Protein AF-A0A7S4D4D3-F1 (afdb_monomer)

Structure (mmCIF, N/CA/C/O backbone):
data_AF-A0A7S4D4D3-F1
#
_entry.id   AF-A0A7S4D4D3-F1
#
loop_
_atom_site.group_PDB
_atom_site.id
_atom_site.type_symbol
_atom_site.label_atom_id
_atom_site.label_alt_id
_atom_site.label_comp_id
_atom_site.label_asym_id
_atom_site.label_entity_id
_atom_site.label_seq_id
_atom_site.pdbx_PDB_ins_code
_atom_site.Cartn_x
_atom_site.Cartn_y
_atom_site.Cartn_z
_atom_site.occupancy
_atom_site.B_iso_or_equiv
_atom_site.auth_seq_id
_atom_site.auth_comp_id
_atom_site.auth_asym_id
_atom_site.auth_atom_id
_atom_site.pdbx_PDB_model_num
ATOM 1 N N . MET A 1 1 ? -2.478 -3.781 -7.257 1.00 86.25 1 MET A N 1
ATOM 2 C CA . MET A 1 1 ? -1.475 -2.831 -7.780 1.00 86.25 1 MET A CA 1
ATOM 3 C C . MET A 1 1 ? -1.731 -1.520 -7.083 1.00 86.25 1 MET A C 1
ATOM 5 O O . MET A 1 1 ? -2.840 -1.013 -7.179 1.00 86.25 1 MET A O 1
ATOM 9 N N . LEU A 1 2 ? -0.745 -1.037 -6.338 1.00 88.88 2 LEU A N 1
ATOM 10 C CA . LEU A 1 2 ? -0.806 0.234 -5.620 1.00 88.88 2 LEU A CA 1
ATOM 11 C C . LEU A 1 2 ? -0.063 1.297 -6.428 1.00 88.88 2 LEU A C 1
ATOM 13 O O . LEU A 1 2 ? 0.826 0.936 -7.196 1.00 88.88 2 LEU A O 1
ATOM 17 N N . LEU A 1 3 ? -0.408 2.575 -6.260 1.00 87.62 3 LEU A N 1
ATOM 18 C CA . LEU A 1 3 ? 0.300 3.700 -6.888 1.00 87.62 3 LEU A CA 1
ATOM 19 C C . LEU A 1 3 ? 0.508 3.528 -8.414 1.00 87.62 3 LEU A C 1
ATOM 21 O O . LEU A 1 3 ? 1.649 3.527 -8.886 1.00 87.62 3 LEU A O 1
ATOM 25 N N . PRO A 1 4 ? -0.558 3.406 -9.235 1.00 90.44 4 PRO A N 1
ATOM 26 C CA . PRO A 1 4 ? -0.431 3.233 -10.690 1.00 90.44 4 PRO A CA 1
ATOM 27 C C . PRO A 1 4 ? 0.408 4.330 -11.369 1.00 90.44 4 PRO A C 1
ATOM 29 O O . PRO A 1 4 ? 1.022 4.085 -12.406 1.00 90.44 4 PRO A O 1
ATOM 32 N N . GLY A 1 5 ? 0.479 5.528 -10.776 1.00 89.69 5 GLY A N 1
ATOM 33 C CA . GLY A 1 5 ? 1.346 6.615 -11.235 1.00 89.69 5 GLY A CA 1
ATOM 34 C C . GLY A 1 5 ? 2.834 6.251 -11.264 1.00 89.69 5 GLY A C 1
ATOM 35 O O . GLY A 1 5 ? 3.509 6.595 -12.227 1.00 89.69 5 GLY A O 1
ATOM 36 N N . VAL A 1 6 ? 3.332 5.483 -10.289 1.00 88.75 6 VAL A N 1
ATOM 37 C CA . VAL A 1 6 ? 4.743 5.051 -10.245 1.00 88.75 6 VAL A CA 1
ATOM 38 C C . VAL A 1 6 ? 5.070 4.120 -11.414 1.00 88.75 6 VAL A C 1
ATOM 40 O O . VAL A 1 6 ? 6.125 4.237 -12.031 1.00 88.75 6 VAL A O 1
ATOM 43 N N . TYR A 1 7 ? 4.138 3.237 -11.785 1.00 91.94 7 TYR A N 1
ATOM 44 C CA . TYR A 1 7 ? 4.296 2.375 -12.958 1.00 91.94 7 TYR A CA 1
ATOM 45 C C . TYR A 1 7 ? 4.321 3.198 -14.249 1.00 91.94 7 TYR A C 1
ATOM 47 O O . TYR A 1 7 ? 5.169 2.965 -15.105 1.00 91.94 7 TYR A O 1
ATOM 55 N N . ARG A 1 8 ? 3.439 4.198 -14.383 1.00 93.69 8 ARG A N 1
ATOM 56 C CA . ARG A 1 8 ? 3.448 5.108 -15.541 1.00 93.69 8 ARG A CA 1
ATOM 57 C C . ARG A 1 8 ? 4.755 5.886 -15.648 1.00 93.69 8 ARG A C 1
ATOM 59 O O . ARG A 1 8 ? 5.293 5.994 -16.742 1.00 93.69 8 ARG A O 1
ATOM 66 N N . GLU A 1 9 ? 5.274 6.382 -14.528 1.00 92.12 9 GLU A N 1
ATOM 67 C CA . GLU A 1 9 ? 6.567 7.072 -14.471 1.00 92.12 9 GLU A CA 1
ATOM 68 C C . GLU A 1 9 ? 7.718 6.156 -14.905 1.00 92.12 9 GLU A C 1
ATOM 70 O O . GLU A 1 9 ? 8.562 6.577 -15.692 1.00 92.12 9 GLU A O 1
ATOM 75 N N . ALA A 1 10 ? 7.726 4.896 -14.459 1.00 91.56 10 ALA A N 1
ATOM 76 C CA . ALA A 1 10 ? 8.743 3.924 -14.854 1.00 91.56 10 ALA A CA 1
ATOM 77 C C . ALA A 1 10 ? 8.721 3.630 -16.365 1.00 91.56 10 ALA A C 1
ATOM 79 O O . ALA A 1 10 ? 9.775 3.595 -16.993 1.00 91.56 10 ALA A O 1
ATOM 80 N N . PHE A 1 11 ? 7.537 3.465 -16.965 1.00 95.06 11 PHE A N 1
ATOM 81 C CA . PHE A 1 11 ? 7.411 3.297 -18.419 1.00 95.06 11 PHE A CA 1
ATOM 82 C C . PHE A 1 11 ? 7.830 4.568 -19.170 1.00 95.06 11 PHE A C 1
ATOM 84 O O . PHE A 1 11 ? 8.593 4.484 -20.132 1.00 95.06 11 PHE A O 1
ATOM 91 N N . ALA A 1 12 ? 7.414 5.743 -18.688 1.00 95.19 12 ALA A N 1
ATOM 92 C CA . ALA A 1 12 ? 7.767 7.025 -19.295 1.00 95.19 12 ALA A CA 1
ATOM 93 C C . ALA A 1 12 ? 9.281 7.286 -19.271 1.00 95.19 12 AL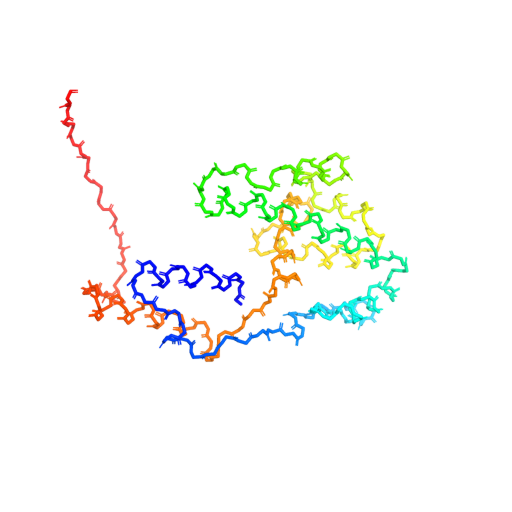A A C 1
ATOM 95 O O . ALA A 1 12 ? 9.822 7.827 -20.233 1.00 95.19 12 ALA A O 1
ATOM 96 N N . ALA A 1 13 ? 9.981 6.856 -18.216 1.00 93.75 13 ALA A N 1
ATOM 97 C CA . ALA A 1 13 ? 11.440 6.935 -18.130 1.00 93.75 13 ALA A CA 1
ATOM 98 C C . ALA A 1 13 ? 12.158 6.094 -19.204 1.00 93.75 13 ALA A C 1
ATOM 100 O O . ALA A 1 13 ? 13.297 6.396 -19.551 1.00 93.75 13 ALA A O 1
ATOM 101 N N . LEU A 1 14 ? 11.490 5.073 -19.749 1.00 94.38 14 LEU A N 1
ATOM 102 C CA . LEU A 1 14 ? 11.974 4.257 -20.864 1.00 94.38 14 LEU A CA 1
ATOM 103 C C . LEU A 1 14 ? 11.461 4.751 -22.228 1.00 94.38 14 LEU A C 1
ATOM 105 O O . LEU A 1 14 ? 11.698 4.093 -23.232 1.00 94.38 14 LEU A O 1
ATOM 109 N N . GLY A 1 15 ? 10.758 5.888 -22.277 1.00 94.12 15 GLY A N 1
ATOM 110 C CA . GLY A 1 15 ? 10.173 6.430 -23.507 1.00 94.12 15 GLY A CA 1
ATOM 111 C C . GLY A 1 15 ? 8.842 5.793 -23.922 1.00 94.12 15 GLY A C 1
ATOM 112 O O . GLY A 1 15 ? 8.345 6.099 -25.002 1.00 94.12 15 GLY A O 1
ATOM 113 N N . ALA A 1 16 ? 8.241 4.957 -23.071 1.00 95.12 16 ALA A N 1
ATOM 114 C CA . ALA A 1 16 ? 7.011 4.224 -23.364 1.00 95.12 16 ALA A CA 1
ATOM 115 C C . ALA A 1 16 ? 5.831 4.685 -22.492 1.00 95.12 16 ALA A C 1
ATOM 117 O O . ALA A 1 16 ? 5.997 5.335 -21.458 1.00 95.12 16 ALA A O 1
ATOM 118 N N . ARG A 1 17 ? 4.606 4.313 -22.873 1.00 95.12 17 ARG A N 1
ATOM 119 C CA . ARG A 1 17 ? 3.408 4.525 -22.045 1.00 95.12 17 ARG A CA 1
ATOM 120 C C . ARG A 1 17 ? 2.919 3.199 -21.491 1.00 95.12 17 ARG A C 1
ATOM 122 O O . ARG A 1 17 ? 2.786 2.236 -22.232 1.00 95.12 17 ARG A O 1
ATOM 129 N N . LEU A 1 18 ? 2.581 3.161 -20.203 1.00 94.81 18 LEU A N 1
ATOM 130 C CA . LEU A 1 18 ? 2.079 1.948 -19.550 1.00 94.81 18 LEU A CA 1
ATOM 131 C C . LEU A 1 18 ? 0.862 1.354 -20.279 1.00 94.81 18 LEU A C 1
ATOM 133 O O . LEU A 1 18 ? 0.784 0.141 -20.471 1.00 94.81 18 LEU A O 1
ATOM 137 N N . GLU A 1 19 ? -0.067 2.209 -20.700 1.00 94.38 19 GLU A N 1
ATOM 138 C CA . GLU A 1 19 ? -1.324 1.818 -21.344 1.00 94.38 19 GLU A CA 1
ATOM 139 C C . GLU A 1 19 ? -1.132 1.134 -22.709 1.00 94.38 19 GLU A C 1
ATOM 141 O O . GLU A 1 19 ? -1.993 0.359 -23.121 1.00 94.38 19 GLU A O 1
ATOM 146 N N . ASP A 1 20 ? 0.009 1.338 -23.377 1.00 93.75 20 ASP A N 1
ATOM 147 C CA . ASP A 1 20 ? 0.322 0.668 -24.649 1.00 93.75 20 ASP A CA 1
ATOM 148 C C . ASP A 1 20 ? 0.690 -0.814 -24.437 1.00 93.75 20 ASP A C 1
ATOM 150 O O . ASP A 1 20 ? 0.629 -1.628 -25.362 1.00 93.75 20 ASP A O 1
ATOM 154 N N . HIS A 1 21 ? 1.049 -1.187 -23.204 1.00 91.25 21 HIS A N 1
ATOM 155 C CA . HIS A 1 21 ? 1.443 -2.548 -22.828 1.00 91.25 21 HIS A CA 1
ATOM 156 C C . HIS A 1 21 ? 0.437 -3.228 -21.897 1.00 91.25 21 HIS A C 1
ATOM 158 O O . HIS A 1 21 ? 0.334 -4.456 -21.890 1.00 91.25 21 HIS A O 1
ATOM 164 N N . VAL A 1 22 ? -0.311 -2.451 -21.112 1.00 91.06 22 VAL A N 1
ATOM 165 C CA . VAL A 1 22 ? -1.352 -2.940 -20.207 1.00 91.06 22 VAL A CA 1
ATOM 166 C C . VAL A 1 22 ? -2.666 -2.269 -20.569 1.00 91.06 22 VAL A C 1
ATOM 168 O O . VAL A 1 22 ? -2.956 -1.160 -20.131 1.00 91.06 22 VAL A O 1
ATOM 171 N N . ALA A 1 23 ? -3.463 -2.980 -21.368 1.00 83.12 23 ALA A N 1
ATOM 172 C CA . ALA A 1 23 ? -4.656 -2.436 -22.013 1.00 83.12 23 ALA A CA 1
ATOM 173 C C . ALA A 1 23 ? -5.725 -1.924 -21.034 1.00 83.12 23 ALA A C 1
ATOM 175 O O . ALA A 1 23 ? -6.463 -0.999 -21.359 1.00 83.12 23 ALA A O 1
ATOM 176 N N . GLU A 1 24 ? -5.837 -2.527 -19.849 1.00 91.25 24 GLU A N 1
ATOM 177 C CA . GLU A 1 24 ? -6.853 -2.142 -18.874 1.00 91.25 24 GLU A CA 1
ATOM 178 C C . GLU A 1 24 ? -6.329 -2.303 -17.446 1.00 91.25 24 GLU A C 1
ATOM 180 O O . GLU A 1 24 ? -5.827 -3.362 -17.063 1.00 91.25 24 GLU A O 1
ATOM 185 N N . ILE A 1 25 ? -6.463 -1.241 -16.652 1.00 93.62 25 ILE A N 1
ATOM 186 C CA . ILE A 1 25 ? -6.146 -1.213 -15.224 1.00 93.62 25 ILE A CA 1
ATOM 187 C C . ILE A 1 25 ? -7.446 -0.878 -14.500 1.00 93.62 25 ILE A C 1
ATOM 189 O O . ILE A 1 25 ? -7.917 0.257 -14.546 1.00 93.62 25 ILE A O 1
ATOM 193 N N . VAL A 1 26 ? -8.034 -1.878 -13.853 1.00 93.81 26 VAL A N 1
ATOM 194 C CA . VAL A 1 26 ? -9.357 -1.772 -13.227 1.00 93.81 26 VAL A CA 1
ATOM 195 C C . VAL A 1 26 ? -9.189 -1.498 -11.741 1.00 93.81 26 VAL A C 1
ATOM 197 O O . VAL A 1 26 ? -8.358 -2.133 -11.094 1.00 93.81 26 VAL A O 1
ATOM 200 N N . ARG A 1 27 ? -9.967 -0.570 -11.178 1.00 92.94 27 ARG A N 1
ATOM 201 C CA . ARG A 1 27 ? -10.029 -0.401 -9.721 1.00 92.94 27 ARG A CA 1
ATOM 202 C C . ARG A 1 27 ? -10.737 -1.609 -9.103 1.00 92.94 27 ARG A C 1
ATOM 204 O O . ARG A 1 27 ? -11.805 -2.001 -9.562 1.00 92.94 27 ARG A O 1
ATOM 211 N N . VAL A 1 28 ? -10.130 -2.196 -8.083 1.00 92.94 28 VAL A N 1
ATOM 212 C CA . VAL A 1 28 ? -10.681 -3.309 -7.311 1.00 92.94 28 VAL A CA 1
ATOM 213 C C . VAL A 1 28 ? -11.465 -2.722 -6.147 1.00 92.94 28 VAL A C 1
ATOM 215 O O . VAL A 1 28 ? -10.910 -1.955 -5.364 1.00 92.94 28 VAL A O 1
ATOM 218 N N . ASP A 1 29 ? -12.748 -3.062 -6.062 1.00 90.56 29 ASP A N 1
ATOM 219 C CA . ASP A 1 29 ? -13.634 -2.599 -4.999 1.00 90.56 29 ASP A CA 1
ATOM 220 C C . ASP A 1 29 ? -14.663 -3.697 -4.665 1.00 90.56 29 ASP A C 1
ATOM 222 O O . ASP A 1 29 ? -15.372 -4.144 -5.574 1.00 90.56 29 ASP A O 1
ATOM 226 N N . PRO A 1 30 ? -14.742 -4.191 -3.413 1.00 92.38 30 PRO A N 1
ATOM 227 C CA . PRO A 1 30 ? -13.887 -3.861 -2.267 1.00 92.38 30 PRO A CA 1
ATOM 228 C C . PRO A 1 30 ? -12.418 -4.246 -2.494 1.00 92.38 30 PRO A C 1
ATOM 230 O O . PRO A 1 30 ? -12.128 -5.245 -3.150 1.00 92.38 30 PRO A O 1
ATOM 233 N N . CYS A 1 31 ? -11.494 -3.477 -1.914 1.00 90.88 31 CYS A N 1
ATOM 234 C CA . CYS A 1 31 ? -10.054 -3.736 -1.952 1.00 90.88 31 CYS A CA 1
ATOM 235 C C . CYS A 1 31 ? -9.725 -5.128 -1.390 1.00 90.88 31 CYS A C 1
ATOM 237 O O . CYS A 1 31 ? -8.977 -5.885 -2.006 1.00 90.88 31 CYS A O 1
ATOM 239 N N . TYR A 1 32 ? -10.303 -5.468 -0.233 1.00 90.69 32 TYR A N 1
ATOM 240 C CA . TYR A 1 32 ? -10.230 -6.793 0.386 1.00 90.69 32 TYR A CA 1
ATOM 241 C C . TYR A 1 32 ? -11.339 -6.968 1.436 1.00 90.69 32 TYR A C 1
ATOM 243 O O . TYR A 1 32 ? -12.048 -6.026 1.795 1.00 90.69 32 TYR A O 1
ATOM 251 N N . SER A 1 33 ? -11.518 -8.201 1.913 1.00 93.44 33 SER A N 1
ATOM 252 C CA . SER A 1 33 ? -12.458 -8.544 2.988 1.00 93.44 33 SER A CA 1
ATOM 253 C C . SER A 1 33 ? -11.712 -9.211 4.139 1.00 93.44 33 SER A C 1
ATOM 255 O O . SER A 1 33 ? -10.924 -10.124 3.896 1.00 93.44 33 SER A O 1
ATOM 257 N N . ILE A 1 34 ? -11.968 -8.768 5.369 1.00 92.75 34 ILE A N 1
ATOM 258 C CA . ILE A 1 34 ? -11.479 -9.407 6.594 1.00 92.75 34 ILE A CA 1
ATOM 259 C C . ILE A 1 34 ? -12.617 -10.216 7.205 1.00 92.75 34 ILE A C 1
ATOM 261 O O . ILE A 1 34 ? -13.729 -9.710 7.348 1.00 92.75 34 ILE A O 1
ATOM 265 N N . PHE A 1 35 ? -12.318 -11.463 7.558 1.00 94.00 35 PHE A N 1
ATOM 266 C CA . PHE A 1 35 ? -13.237 -12.397 8.195 1.00 94.00 35 PHE A CA 1
ATOM 267 C C . PHE A 1 35 ? -12.794 -12.596 9.643 1.00 94.00 35 PHE A C 1
ATOM 269 O O . PHE A 1 35 ? -11.650 -12.979 9.888 1.00 94.00 35 PHE A O 1
ATOM 276 N N . PHE A 1 36 ? -13.687 -12.328 10.589 1.00 92.12 36 PHE A N 1
ATOM 277 C CA . PHE A 1 36 ? -13.456 -12.560 12.009 1.00 92.12 36 PHE A CA 1
ATOM 278 C C . PHE A 1 36 ? -14.116 -13.880 12.405 1.00 92.12 36 PHE A C 1
ATOM 280 O O . PHE A 1 36 ? -15.337 -14.000 12.383 1.00 92.12 36 PHE A O 1
ATOM 287 N N . GLU A 1 37 ? -13.312 -14.889 12.742 1.00 90.50 37 GLU A N 1
ATOM 288 C CA . GLU A 1 37 ? -13.824 -16.237 13.032 1.00 90.50 37 GLU A CA 1
ATOM 289 C C . GLU A 1 37 ? -14.659 -16.307 14.315 1.00 90.50 37 GLU A C 1
ATOM 291 O O . GLU A 1 37 ? -15.584 -17.110 14.393 1.00 90.50 37 GLU A O 1
ATOM 296 N N . GLU A 1 38 ? -14.346 -15.472 15.309 1.00 88.62 38 GLU A N 1
ATOM 297 C CA . GLU A 1 38 ? -14.944 -15.547 16.648 1.00 88.62 38 GLU A CA 1
ATOM 298 C C . GLU A 1 38 ? -16.464 -15.323 16.645 1.00 88.62 38 GLU A C 1
ATOM 300 O O . GLU A 1 38 ? -17.181 -15.955 17.419 1.00 88.62 38 GLU A O 1
ATOM 305 N N . ASP A 1 39 ? -16.965 -14.460 15.762 1.00 90.38 39 ASP A N 1
ATOM 306 C CA . ASP A 1 39 ? -18.389 -14.122 15.650 1.00 90.38 39 ASP A CA 1
ATOM 307 C C . ASP A 1 39 ? -18.917 -14.073 14.208 1.00 90.38 39 ASP A C 1
ATOM 309 O O . ASP A 1 39 ? -20.106 -13.837 13.991 1.00 90.38 39 ASP A O 1
ATOM 313 N N . GLY A 1 40 ? -18.070 -14.369 13.220 1.00 89.69 40 GLY A N 1
ATOM 314 C CA . GLY A 1 40 ? -18.451 -14.441 11.812 1.00 89.69 40 GLY A CA 1
ATOM 315 C C . GLY A 1 40 ? -18.569 -13.084 11.119 1.00 89.69 40 GLY A C 1
ATOM 316 O O . GLY A 1 40 ? -19.051 -13.037 9.983 1.00 89.69 40 GLY A O 1
ATOM 317 N N . ASP A 1 41 ? -18.136 -11.993 11.758 1.00 91.56 41 ASP A N 1
ATOM 318 C CA . ASP A 1 41 ? -18.158 -10.671 11.137 1.00 91.56 41 ASP A CA 1
ATOM 319 C C . ASP A 1 41 ? -17.291 -10.630 9.876 1.00 91.56 41 ASP A C 1
ATOM 321 O O . ASP A 1 41 ? -16.167 -11.141 9.828 1.00 91.56 41 ASP A O 1
ATOM 325 N N . VAL A 1 42 ? -17.805 -9.952 8.850 1.00 94.12 42 VAL A N 1
ATOM 326 C CA . VAL A 1 42 ? -17.088 -9.726 7.595 1.00 94.12 42 VAL A CA 1
ATOM 327 C C . VAL A 1 42 ? -17.039 -8.240 7.307 1.00 94.12 42 VAL A C 1
ATOM 329 O O . VAL A 1 42 ? -18.071 -7.618 7.049 1.00 94.12 42 VAL A O 1
ATOM 332 N N . VAL A 1 43 ? -15.828 -7.690 7.285 1.00 94.38 43 VAL A N 1
ATOM 333 C CA . VAL A 1 43 ? -15.597 -6.275 6.988 1.00 94.38 43 VAL A CA 1
ATOM 334 C C . VAL A 1 43 ? -14.959 -6.148 5.619 1.00 94.38 43 VAL A C 1
ATOM 336 O O . VAL A 1 43 ? -13.875 -6.676 5.370 1.00 94.38 43 VAL A O 1
ATOM 339 N N . ARG A 1 44 ? -15.636 -5.445 4.716 1.00 94.75 44 ARG A N 1
ATOM 340 C CA . ARG A 1 44 ? -15.182 -5.190 3.350 1.00 94.75 44 ARG A CA 1
ATOM 341 C C . ARG A 1 44 ? -14.622 -3.780 3.271 1.00 94.75 44 ARG A C 1
ATOM 343 O O . ARG A 1 44 ? -15.377 -2.811 3.350 1.00 94.75 44 ARG A O 1
ATOM 350 N N . LEU A 1 45 ? -13.310 -3.676 3.102 1.00 91.81 45 LEU A N 1
ATOM 351 C CA . LEU A 1 45 ? -12.643 -2.396 2.909 1.00 91.81 45 LEU A CA 1
ATOM 352 C C . LEU A 1 45 ? -12.850 -1.966 1.467 1.00 91.81 45 LEU A C 1
ATOM 354 O O . LEU A 1 45 ? -12.434 -2.668 0.547 1.00 91.81 45 LEU A O 1
ATOM 358 N N . CYS A 1 46 ? -13.514 -0.836 1.278 1.00 90.25 46 CYS A N 1
ATOM 359 C CA . CYS A 1 46 ? -13.943 -0.352 -0.026 1.00 90.25 46 CYS A CA 1
ATOM 360 C C . CYS A 1 46 ? -13.832 1.168 -0.116 1.00 90.25 46 CYS A C 1
ATOM 362 O O . CYS A 1 46 ? -13.665 1.853 0.894 1.00 90.25 46 CYS A O 1
ATOM 364 N N . GLY A 1 47 ? -13.934 1.685 -1.340 1.00 85.56 47 GLY A N 1
ATOM 365 C CA . GLY A 1 47 ? -13.975 3.128 -1.588 1.00 85.56 47 GLY A CA 1
ATOM 366 C C . GLY A 1 47 ? -15.340 3.774 -1.313 1.00 85.56 47 GLY A C 1
ATOM 367 O O . GLY A 1 47 ? -15.448 4.998 -1.365 1.00 85.56 47 GLY A O 1
ATOM 368 N N . ASP A 1 48 ? -16.387 2.983 -1.048 1.00 90.00 48 ASP A N 1
ATOM 369 C CA . ASP A 1 48 ? -17.732 3.485 -0.756 1.00 90.00 48 ASP A CA 1
ATOM 370 C C . ASP A 1 48 ? -17.830 3.958 0.701 1.00 90.00 48 ASP A C 1
ATOM 372 O O . ASP A 1 48 ? -17.890 3.167 1.645 1.00 90.00 48 ASP A O 1
ATOM 376 N N . SER A 1 49 ? -17.892 5.277 0.876 1.00 90.88 49 SER A N 1
ATOM 377 C CA . SER A 1 49 ? -17.971 5.923 2.185 1.00 90.88 49 SER A CA 1
ATOM 378 C C . SER A 1 49 ? -19.210 5.529 2.988 1.00 90.88 49 SER A C 1
ATOM 380 O O . SER A 1 49 ? -19.109 5.379 4.202 1.00 90.88 49 SER A O 1
ATOM 382 N N . LYS A 1 50 ? -20.361 5.304 2.343 1.00 94.00 50 LYS A N 1
ATOM 383 C CA . LYS A 1 50 ? -21.597 4.905 3.037 1.00 94.00 50 LYS A CA 1
ATOM 384 C C . LYS A 1 50 ? -21.505 3.471 3.526 1.00 94.00 50 LYS A C 1
ATOM 386 O O . LYS A 1 50 ? -21.963 3.152 4.621 1.00 94.00 50 LYS A O 1
ATOM 391 N N . MET 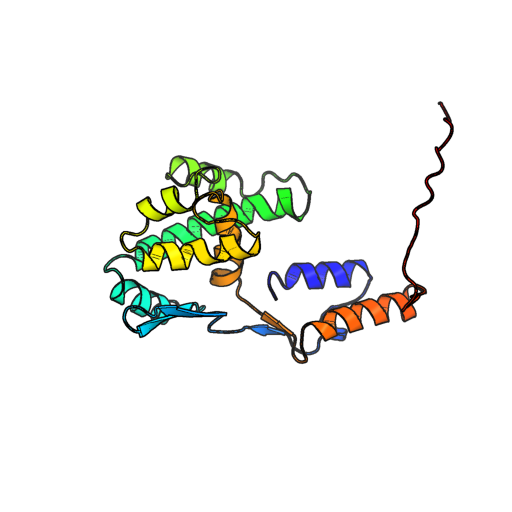A 1 51 ? -20.916 2.604 2.707 1.00 94.12 51 MET A N 1
ATOM 392 C CA . MET A 1 51 ? -20.683 1.217 3.088 1.00 94.12 51 MET A CA 1
ATOM 393 C C . MET A 1 51 ? -19.646 1.122 4.213 1.00 94.12 51 MET A C 1
ATOM 395 O O . MET A 1 51 ? -19.829 0.345 5.150 1.00 94.12 51 MET A O 1
ATOM 399 N N . MET A 1 52 ? -18.582 1.925 4.155 1.00 94.75 52 MET A N 1
ATOM 400 C CA . MET A 1 52 ? -17.598 2.016 5.234 1.00 94.75 52 MET A CA 1
ATOM 401 C C . MET A 1 52 ? -18.217 2.557 6.524 1.00 94.75 52 MET A C 1
ATOM 403 O O . MET A 1 52 ? -18.034 1.944 7.571 1.00 94.75 52 MET A O 1
ATOM 407 N N . GLU A 1 53 ? -19.001 3.633 6.458 1.00 96.44 53 GLU A N 1
ATOM 408 C CA . GLU A 1 53 ? -19.720 4.184 7.612 1.00 96.44 53 GLU A CA 1
ATOM 409 C C . GLU A 1 53 ? -20.615 3.131 8.268 1.00 96.44 53 GLU A C 1
ATOM 411 O O . GLU A 1 53 ? -20.469 2.857 9.455 1.00 96.44 53 GLU A O 1
ATOM 416 N N . ALA A 1 54 ? -21.469 2.463 7.489 1.00 96.62 54 ALA A N 1
ATOM 417 C CA . ALA A 1 54 ? -22.376 1.448 8.016 1.00 96.62 54 ALA A CA 1
ATOM 418 C C . ALA A 1 54 ? -21.638 0.277 8.692 1.00 96.62 54 ALA A C 1
ATOM 420 O O . ALA A 1 54 ? -22.050 -0.171 9.760 1.00 96.62 54 ALA A O 1
ATOM 421 N N . GLN A 1 55 ? -20.549 -0.218 8.090 1.00 95.88 55 GLN A N 1
ATOM 422 C CA . GLN A 1 55 ? -19.767 -1.325 8.653 1.00 95.88 55 GLN A CA 1
ATOM 423 C C . GLN A 1 55 ? -19.028 -0.919 9.934 1.00 95.88 55 GLN A C 1
ATOM 425 O O . GLN A 1 55 ? -19.004 -1.684 10.895 1.00 95.88 55 GLN A O 1
ATOM 430 N N . LEU A 1 56 ? -18.428 0.273 9.959 1.00 95.75 56 LEU A N 1
ATOM 431 C CA . LEU A 1 56 ? -17.653 0.746 11.105 1.00 95.75 56 LEU A CA 1
ATOM 432 C C . LEU A 1 56 ? -18.559 1.103 12.289 1.00 95.75 56 LEU A C 1
ATOM 434 O O . LEU A 1 56 ? -18.285 0.685 13.411 1.00 95.75 56 LEU A O 1
ATOM 438 N N . GLU A 1 57 ? -19.677 1.787 12.041 1.00 96.44 57 GLU A N 1
ATOM 439 C CA . GLU A 1 57 ? -20.661 2.128 13.077 1.00 96.44 57 GLU A CA 1
ATOM 440 C C . GLU A 1 57 ? -21.332 0.886 13.684 1.00 96.44 57 GLU A C 1
ATOM 442 O O . GLU A 1 57 ? -21.662 0.884 14.870 1.00 96.44 57 GLU A O 1
ATOM 447 N N . ALA A 1 58 ? -21.495 -0.188 12.901 1.00 94.56 58 ALA A N 1
ATOM 448 C CA . ALA A 1 58 ? -21.990 -1.467 13.408 1.00 94.56 58 ALA A CA 1
ATOM 449 C C . ALA A 1 58 ? -20.999 -2.151 14.368 1.00 94.56 58 ALA A C 1
ATOM 451 O O . ALA A 1 58 ? -21.427 -2.783 15.333 1.00 94.56 58 ALA A O 1
ATOM 452 N N . LEU A 1 59 ? -19.691 -2.012 14.126 1.00 93.44 59 LEU A N 1
ATOM 453 C CA . LEU A 1 59 ? -18.640 -2.570 14.987 1.00 93.44 59 LEU A CA 1
ATOM 454 C C . LEU A 1 59 ? -18.403 -1.719 16.238 1.00 93.44 59 LEU A C 1
ATOM 456 O O . LEU A 1 59 ? -18.217 -2.240 17.336 1.00 93.44 59 LEU A O 1
ATOM 460 N N . GLU A 1 60 ? -18.379 -0.400 16.069 1.00 95.06 60 GLU A N 1
ATOM 461 C CA . GLU A 1 60 ? -18.144 0.562 17.137 1.00 95.06 60 GLU A CA 1
ATOM 462 C C . GLU A 1 60 ? -18.875 1.875 16.818 1.00 95.06 60 GLU A C 1
ATOM 464 O O . GLU A 1 60 ? -18.431 2.630 15.948 1.00 95.06 60 GLU A O 1
ATOM 469 N N . PRO A 1 61 ? -19.966 2.194 17.535 1.00 96.00 61 PRO A N 1
ATOM 470 C CA . PRO A 1 61 ? -20.693 3.441 17.328 1.00 96.00 61 PRO A CA 1
ATOM 471 C C . PRO A 1 61 ? -19.812 4.682 17.542 1.00 96.00 61 PRO A C 1
ATOM 473 O O . PRO A 1 61 ? -19.125 4.812 18.562 1.00 96.00 61 PRO A O 1
ATOM 476 N N . GLY A 1 62 ? -19.859 5.613 16.593 1.00 94.50 62 GLY A N 1
ATOM 477 C CA . GLY A 1 62 ? -19.044 6.825 16.515 1.00 94.50 62 GLY A CA 1
ATOM 478 C C . GLY A 1 62 ? -17.648 6.620 15.917 1.00 94.50 62 GLY A C 1
ATOM 479 O O . GLY A 1 62 ? -16.863 7.575 15.865 1.00 94.50 62 GLY A O 1
ATOM 480 N N . SER A 1 63 ? -17.301 5.403 15.486 1.00 96.06 63 SER A N 1
ATOM 481 C CA . SER A 1 63 ? -15.967 5.101 14.961 1.00 96.06 63 SER A CA 1
ATOM 482 C C . SER A 1 63 ? -15.728 5.632 13.552 1.00 96.06 63 SER A C 1
ATOM 484 O O . SER A 1 63 ? -14.571 5.890 13.212 1.00 96.06 63 SER A O 1
ATOM 486 N N . TYR A 1 64 ? -16.770 5.880 12.750 1.00 95.88 64 TYR A N 1
ATOM 487 C CA . TYR A 1 64 ? -16.580 6.359 11.380 1.00 95.88 64 TYR A CA 1
ATOM 488 C C . TYR A 1 64 ? -15.904 7.736 11.347 1.00 95.88 64 TYR A C 1
ATOM 490 O O . TYR A 1 64 ? -14.997 7.988 10.552 1.00 95.88 64 TYR A O 1
ATOM 498 N N . GLN A 1 65 ? -16.255 8.620 12.282 1.00 94.88 65 GLN A N 1
ATOM 499 C CA . GLN A 1 65 ? -15.613 9.930 12.367 1.00 94.88 65 GLN A CA 1
ATOM 500 C C . GLN A 1 65 ? -14.137 9.826 12.790 1.00 94.88 65 GLN A C 1
ATOM 502 O O . GLN A 1 65 ? -13.303 10.598 12.311 1.00 94.88 65 GLN A O 1
ATOM 507 N N . ASN A 1 66 ? -13.799 8.870 13.665 1.00 94.12 66 ASN A N 1
ATOM 508 C CA . ASN A 1 66 ? -12.408 8.567 14.018 1.00 94.12 66 ASN A CA 1
ATOM 509 C C . ASN A 1 66 ? -11.644 7.988 12.829 1.00 94.12 66 ASN A C 1
ATOM 511 O O . ASN A 1 66 ? -10.512 8.396 12.594 1.00 94.12 66 ASN A O 1
ATOM 515 N N . TYR A 1 67 ? -12.274 7.104 12.057 1.00 93.44 67 TYR A N 1
ATOM 516 C CA . TYR A 1 67 ? -11.721 6.543 10.8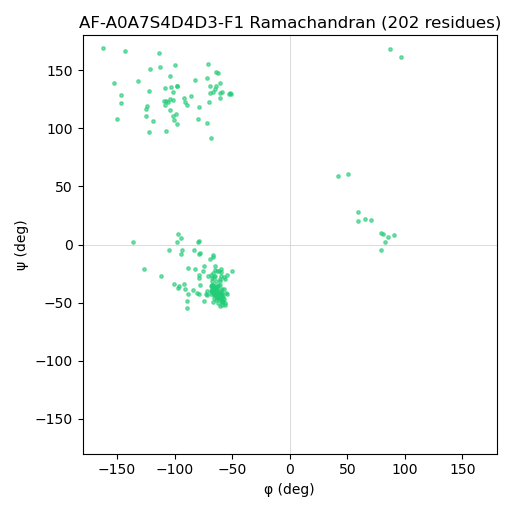30 1.00 93.44 67 TYR A CA 1
ATOM 517 C C . TYR A 1 67 ? -11.377 7.619 9.802 1.00 93.44 67 TYR A C 1
ATOM 519 O O . TYR A 1 67 ? -10.243 7.660 9.332 1.00 93.44 67 TYR A O 1
ATOM 527 N N . CYS A 1 68 ? -12.293 8.549 9.526 1.00 93.00 68 CYS A N 1
ATOM 528 C CA . CYS A 1 68 ? -12.030 9.659 8.609 1.00 93.00 68 CYS A CA 1
ATOM 529 C C . CYS A 1 68 ? -10.836 10.510 9.066 1.00 93.00 68 CYS A C 1
ATOM 531 O O . CYS A 1 68 ? -9.969 10.846 8.262 1.00 93.00 68 CYS A O 1
ATOM 533 N N . ARG A 1 69 ? -10.758 10.832 10.364 1.00 91.06 69 ARG A N 1
ATOM 534 C CA . ARG A 1 69 ? -9.624 11.588 10.918 1.00 91.06 69 ARG A CA 1
ATOM 535 C C . ARG A 1 69 ? -8.313 10.796 10.880 1.00 91.06 69 ARG A C 1
ATOM 537 O O . ARG A 1 69 ? -7.272 11.372 10.580 1.00 91.06 69 ARG A O 1
ATOM 544 N N . TYR A 1 70 ? -8.356 9.495 11.161 1.00 90.94 70 TYR A N 1
ATOM 545 C CA . TYR A 1 70 ? -7.194 8.613 11.069 1.00 90.94 70 TYR A CA 1
ATOM 546 C C . TYR A 1 70 ? -6.672 8.532 9.630 1.00 90.94 70 TYR A C 1
ATOM 548 O O . TYR A 1 70 ? -5.472 8.677 9.413 1.00 90.94 70 TYR A O 1
ATOM 556 N N . LEU A 1 71 ? -7.557 8.373 8.640 1.00 90.75 71 LEU A N 1
ATOM 557 C CA . LEU A 1 71 ? -7.165 8.356 7.231 1.00 90.75 71 LEU A CA 1
ATOM 558 C C . LEU A 1 71 ? -6.614 9.695 6.750 1.00 90.75 71 LEU A C 1
ATOM 560 O O . LEU A 1 71 ? -5.674 9.709 5.959 1.00 90.75 71 LEU A O 1
ATOM 564 N N . ASP A 1 72 ? -7.151 10.814 7.233 1.00 90.06 72 ASP A N 1
ATOM 565 C CA . ASP A 1 72 ? -6.578 12.125 6.935 1.00 90.06 72 ASP A CA 1
ATOM 566 C C . ASP A 1 72 ? -5.181 12.286 7.562 1.00 90.06 72 ASP A C 1
ATOM 568 O O . ASP A 1 72 ? -4.262 12.828 6.938 1.00 90.06 72 ASP A O 1
ATOM 572 N N . ALA A 1 73 ? -4.973 11.738 8.763 1.00 88.44 73 ALA A N 1
ATOM 573 C CA . ALA A 1 73 ? -3.658 11.720 9.388 1.00 88.44 73 ALA A CA 1
ATOM 574 C C . ALA A 1 73 ? -2.655 10.854 8.605 1.00 88.44 73 ALA A C 1
ATOM 576 O O . ALA A 1 73 ? -1.541 11.293 8.306 1.00 88.44 73 ALA A O 1
ATOM 577 N N . ALA A 1 74 ? -3.085 9.657 8.205 1.00 89.12 74 ALA A N 1
ATOM 578 C CA . ALA A 1 74 ? -2.325 8.730 7.376 1.00 89.12 74 ALA A CA 1
ATOM 579 C C . ALA A 1 74 ? -1.973 9.327 6.003 1.00 89.12 74 ALA A C 1
ATOM 581 O O . ALA A 1 74 ? -0.836 9.208 5.544 1.00 89.12 74 ALA A O 1
ATOM 582 N N . GLN A 1 75 ? -2.914 10.034 5.372 1.00 88.62 75 GLN A N 1
ATOM 583 C CA . GLN A 1 75 ? -2.688 10.714 4.098 1.00 88.62 75 GLN A CA 1
ATOM 584 C C . GLN A 1 75 ? -1.636 11.820 4.225 1.00 88.62 75 GLN A C 1
ATOM 586 O O . GLN A 1 75 ? -0.802 11.960 3.340 1.00 88.62 75 GLN A O 1
ATOM 591 N N . ALA A 1 76 ? -1.591 12.558 5.337 1.00 85.50 76 ALA A N 1
ATOM 592 C CA . ALA A 1 76 ? -0.524 13.540 5.541 1.00 85.50 76 ALA A CA 1
ATOM 593 C C . ALA A 1 76 ? 0.864 12.889 5.632 1.00 85.50 76 ALA A C 1
ATOM 595 O O . ALA A 1 76 ? 1.846 13.443 5.138 1.00 85.50 76 ALA A O 1
ATOM 596 N N . ASN A 1 77 ? 0.951 11.713 6.266 1.00 82.31 77 ASN A N 1
ATOM 597 C CA . ASN A 1 77 ? 2.200 10.954 6.324 1.00 82.31 77 ASN A CA 1
ATOM 598 C C . ASN A 1 77 ? 2.615 10.481 4.938 1.00 82.31 77 ASN A C 1
ATOM 600 O O . ASN A 1 77 ? 3.802 10.507 4.625 1.00 82.31 77 ASN A O 1
ATOM 604 N N . LEU A 1 78 ? 1.655 10.071 4.106 1.00 84.44 78 LEU A N 1
ATOM 605 C CA . LEU A 1 78 ? 1.914 9.718 2.717 1.00 84.44 78 LEU A CA 1
ATOM 606 C C . LEU A 1 78 ? 2.402 10.931 1.915 1.00 84.44 78 LEU A C 1
ATOM 608 O O . LEU A 1 78 ? 3.429 10.833 1.245 1.00 84.44 78 LEU A O 1
ATOM 612 N N . ASP A 1 79 ? 1.727 12.075 2.033 1.00 83.62 79 ASP A N 1
ATOM 613 C CA . ASP A 1 79 ? 2.068 13.313 1.323 1.00 83.62 79 ASP A CA 1
ATOM 614 C C . ASP A 1 79 ? 3.488 13.791 1.668 1.00 83.62 79 ASP A C 1
ATOM 616 O O . ASP A 1 79 ? 4.248 14.176 0.779 1.00 83.62 79 ASP A O 1
ATOM 620 N N . ALA A 1 80 ? 3.879 13.718 2.945 1.00 75.69 80 ALA A N 1
ATOM 621 C CA . ALA A 1 80 ? 5.232 14.050 3.388 1.00 75.69 80 ALA A CA 1
ATOM 622 C C . ALA A 1 80 ? 6.249 12.932 3.090 1.00 75.69 80 ALA A C 1
ATOM 624 O O . ALA A 1 80 ? 7.420 13.201 2.809 1.00 75.69 80 ALA A O 1
ATOM 625 N N . GLY A 1 81 ? 5.835 11.667 3.162 1.00 71.62 81 GLY A N 1
ATOM 626 C CA . GLY A 1 81 ? 6.712 10.504 3.056 1.00 71.62 81 GLY A CA 1
ATOM 627 C C . GLY A 1 81 ? 7.074 10.133 1.618 1.00 71.62 81 GLY A C 1
ATOM 628 O O . GLY A 1 81 ? 8.235 9.838 1.330 1.00 71.62 81 GLY A O 1
ATOM 629 N N . LEU A 1 82 ? 6.117 10.189 0.691 1.00 72.75 82 LEU A N 1
ATOM 630 C CA . LEU A 1 82 ? 6.288 9.775 -0.705 1.00 72.75 82 LEU A CA 1
ATOM 631 C C . LEU A 1 82 ? 7.376 10.590 -1.445 1.00 72.75 82 LEU A C 1
ATOM 633 O O . LEU A 1 82 ? 8.242 9.976 -2.078 1.00 72.75 82 LEU A O 1
ATOM 637 N N . PRO A 1 83 ? 7.434 11.937 -1.358 1.00 69.00 83 PRO A N 1
ATOM 638 C CA . PRO A 1 83 ? 8.503 12.720 -1.984 1.00 69.00 83 PRO A CA 1
ATOM 639 C C . PRO A 1 83 ? 9.885 12.457 -1.371 1.00 69.00 83 PRO A C 1
ATOM 641 O O . PRO A 1 83 ? 10.891 12.479 -2.085 1.00 69.00 83 PRO A O 1
ATOM 644 N N . ASN A 1 84 ? 9.930 12.216 -0.059 1.00 64.12 84 ASN A N 1
ATOM 645 C CA . ASN A 1 84 ? 11.164 12.178 0.720 1.00 64.12 84 ASN A CA 1
ATOM 646 C C . ASN A 1 84 ? 11.811 10.797 0.772 1.00 64.12 84 ASN A C 1
ATOM 648 O O . ASN A 1 84 ? 13.001 10.676 0.498 1.00 64.12 84 ASN A O 1
ATOM 652 N N . PHE A 1 85 ? 11.033 9.764 1.079 1.00 62.75 85 PHE A N 1
ATOM 653 C CA . PHE A 1 85 ? 11.544 8.413 1.301 1.00 62.75 85 PHE A CA 1
ATOM 654 C C . PHE A 1 85 ? 11.433 7.528 0.063 1.00 62.75 85 PHE A C 1
ATOM 656 O O . PHE A 1 85 ? 12.341 6.751 -0.207 1.00 62.75 85 PHE A O 1
ATOM 663 N N . ILE A 1 86 ? 10.354 7.660 -0.714 1.00 65.69 86 ILE A N 1
ATOM 664 C CA . ILE A 1 86 ? 10.123 6.793 -1.882 1.00 65.69 86 ILE A CA 1
ATOM 665 C C . ILE A 1 86 ? 10.778 7.380 -3.135 1.00 65.69 86 ILE A C 1
ATOM 667 O O . ILE A 1 86 ? 11.407 6.660 -3.906 1.00 65.69 86 ILE A O 1
ATOM 671 N N . ARG A 1 87 ? 10.657 8.696 -3.344 1.00 65.56 87 ARG A N 1
ATOM 672 C CA . ARG A 1 87 ? 11.206 9.377 -4.532 1.00 65.56 87 ARG A CA 1
ATOM 673 C C . ARG A 1 87 ? 12.595 9.984 -4.328 1.00 65.56 87 ARG A C 1
ATOM 675 O O . ARG A 1 87 ? 13.168 10.471 -5.298 1.00 65.56 87 ARG A O 1
ATOM 682 N N . GLY A 1 88 ? 13.117 9.998 -3.099 1.00 58.97 88 GLY A N 1
ATOM 683 C CA . GLY A 1 88 ? 14.453 10.518 -2.780 1.00 58.97 88 GLY A CA 1
ATOM 684 C C . GLY A 1 88 ? 14.669 11.997 -3.132 1.00 58.97 88 GLY A C 1
ATOM 685 O O . GLY A 1 88 ? 15.811 12.421 -3.289 1.00 58.97 88 GLY A O 1
ATOM 686 N N . LYS A 1 89 ? 13.598 12.791 -3.292 1.00 57.72 89 LYS A N 1
ATOM 687 C CA . LYS A 1 89 ? 13.681 14.187 -3.759 1.00 57.72 89 LYS A CA 1
ATOM 688 C C . LYS A 1 89 ? 14.000 15.199 -2.650 1.00 57.72 89 LYS A C 1
ATOM 690 O O . LYS A 1 89 ? 14.157 16.368 -2.982 1.00 57.72 89 LYS A O 1
ATOM 695 N N . LEU A 1 90 ? 14.083 14.778 -1.379 1.00 59.12 90 LEU A N 1
ATOM 696 C CA . LEU A 1 90 ? 14.302 15.646 -0.202 1.00 59.12 90 LEU A CA 1
ATOM 697 C C . LEU A 1 90 ? 13.479 16.952 -0.287 1.00 59.12 90 LEU A C 1
ATOM 699 O O . LEU A 1 90 ? 14.019 18.057 -0.324 1.00 59.12 90 LEU A O 1
ATOM 703 N N . SER A 1 91 ? 12.155 16.818 -0.383 1.00 61.22 91 SER A N 1
ATOM 704 C CA . SER A 1 91 ? 11.206 17.924 -0.510 1.00 61.22 91 SER A CA 1
ATOM 705 C C . SER A 1 91 ? 10.495 18.214 0.813 1.00 61.22 91 SER A C 1
ATOM 707 O O . SER A 1 91 ? 9.971 17.319 1.463 1.00 61.22 91 SER A O 1
ATOM 709 N N . ILE A 1 92 ? 10.378 19.489 1.177 1.00 63.12 92 ILE A N 1
ATOM 710 C CA . ILE A 1 92 ? 9.610 19.933 2.356 1.00 63.12 92 ILE A CA 1
ATOM 711 C C . ILE A 1 92 ? 8.088 19.999 2.117 1.00 63.12 92 ILE A C 1
ATOM 713 O O . ILE A 1 92 ? 7.341 20.421 2.997 1.00 63.12 92 ILE A O 1
ATOM 717 N N . SER A 1 93 ? 7.613 19.628 0.925 1.00 67.88 93 SER A N 1
ATOM 718 C CA . SER A 1 93 ? 6.183 19.643 0.596 1.00 67.88 93 SER A CA 1
ATOM 719 C C . SER A 1 93 ? 5.408 18.638 1.460 1.00 67.88 93 SER A C 1
ATOM 721 O O . SER A 1 93 ? 5.858 17.510 1.640 1.00 67.88 93 SER A O 1
ATOM 723 N N . GLY A 1 94 ? 4.272 19.063 2.028 1.00 67.94 94 GLY A N 1
ATOM 724 C CA . GLY A 1 94 ? 3.428 18.245 2.912 1.00 67.94 94 GLY A CA 1
ATOM 725 C C . GLY A 1 94 ? 3.934 18.127 4.355 1.00 67.94 94 GLY A C 1
ATOM 726 O O . GLY A 1 94 ? 3.248 17.561 5.208 1.00 67.94 94 GLY A O 1
ATOM 727 N N . PHE A 1 95 ? 5.117 18.676 4.659 1.00 74.19 95 PHE A N 1
ATOM 728 C CA . PHE A 1 95 ? 5.712 18.591 5.994 1.00 74.19 95 PHE A CA 1
ATOM 729 C C . PHE A 1 95 ? 4.973 19.457 7.026 1.00 74.19 95 PHE A C 1
ATOM 731 O O . PHE A 1 95 ? 4.953 19.131 8.207 1.00 74.19 95 PHE A O 1
ATOM 738 N N . ASP A 1 96 ? 4.315 20.532 6.596 1.00 75.06 96 ASP A N 1
ATOM 739 C CA . ASP A 1 96 ? 3.441 21.372 7.420 1.00 75.06 96 ASP A CA 1
ATOM 740 C C . ASP A 1 96 ? 2.248 20.582 7.977 1.00 75.06 96 ASP A C 1
ATOM 742 O O . ASP A 1 96 ? 1.986 20.612 9.182 1.00 75.06 96 ASP A O 1
ATOM 746 N N . ARG A 1 97 ? 1.581 19.806 7.119 1.00 72.94 97 ARG A N 1
ATOM 747 C CA . ARG A 1 97 ? 0.463 18.934 7.495 1.00 72.94 97 ARG A CA 1
ATOM 748 C C . ARG A 1 97 ? 0.930 17.771 8.376 1.00 72.94 97 ARG A C 1
ATOM 750 O O . ARG A 1 97 ? 0.283 17.455 9.372 1.00 72.94 97 ARG A O 1
ATOM 757 N N . PHE A 1 98 ? 2.087 17.188 8.059 1.00 74.25 98 PHE A N 1
ATOM 758 C CA . PHE A 1 98 ? 2.738 16.166 8.885 1.00 74.25 98 PHE A CA 1
ATOM 759 C C . PHE A 1 98 ? 3.033 16.672 10.305 1.00 74.25 98 PHE A C 1
ATOM 761 O O . PHE A 1 98 ? 2.660 16.031 11.286 1.00 74.25 98 PHE A O 1
ATOM 768 N N . ILE A 1 99 ? 3.639 17.855 10.429 1.00 73.50 99 ILE A N 1
ATOM 769 C CA . ILE A 1 99 ? 3.918 18.481 11.726 1.00 73.50 99 ILE A CA 1
ATOM 770 C C . ILE A 1 99 ? 2.618 18.845 12.455 1.00 73.50 99 ILE A C 1
ATOM 772 O O . ILE A 1 99 ? 2.511 18.609 13.659 1.00 73.50 99 ILE A O 1
ATOM 776 N N . GLY A 1 100 ? 1.606 19.349 11.743 1.00 74.00 100 GLY A N 1
ATOM 777 C CA . GLY A 1 100 ? 0.276 19.601 12.304 1.00 74.00 100 GLY A CA 1
ATOM 778 C C . GLY A 1 100 ? -0.341 18.358 12.951 1.00 74.00 100 GLY A C 1
ATOM 779 O O . GLY A 1 100 ? -0.866 18.441 14.060 1.00 74.00 100 GLY A O 1
ATOM 780 N N . ASN A 1 101 ? -0.196 17.190 12.323 1.00 75.44 101 ASN A N 1
ATOM 781 C CA . ASN A 1 101 ? -0.688 15.922 12.865 1.00 75.44 101 ASN A CA 1
ATOM 782 C C . ASN A 1 101 ? 0.065 15.455 14.111 1.00 75.44 101 ASN A C 1
ATOM 784 O O . ASN A 1 101 ? -0.565 14.938 15.036 1.00 75.44 101 ASN A O 1
ATOM 788 N N . VAL A 1 102 ? 1.376 15.703 14.180 1.00 75.38 102 VAL A N 1
ATOM 789 C CA . VAL A 1 102 ? 2.172 15.461 15.395 1.00 75.38 102 VAL A CA 1
ATOM 790 C C . VAL A 1 102 ? 1.633 16.284 16.562 1.00 75.38 102 VAL A C 1
ATOM 792 O O . VAL A 1 102 ? 1.401 15.742 17.643 1.00 75.38 102 VAL A O 1
ATOM 795 N N . PHE A 1 103 ? 1.342 17.569 16.343 1.00 72.56 103 PHE A N 1
ATOM 796 C CA . PHE A 1 103 ? 0.694 18.407 17.359 1.00 72.56 103 PHE A CA 1
ATOM 797 C C . PHE A 1 103 ? -0.760 17.995 17.646 1.00 72.56 103 PHE A C 1
ATOM 799 O O . PHE A 1 103 ? -1.244 18.194 18.759 1.00 72.56 103 PHE A O 1
ATOM 806 N N . GLY A 1 104 ? -1.436 17.378 16.676 1.00 67.69 104 GLY A N 1
ATOM 807 C CA . GLY A 1 104 ? -2.772 16.790 16.803 1.00 67.69 104 GLY A CA 1
ATOM 808 C C . GLY A 1 104 ? -2.822 15.417 17.489 1.00 67.69 104 GLY A C 1
ATOM 809 O O . GLY A 1 104 ? -3.901 14.837 17.588 1.00 67.69 104 GLY A O 1
ATOM 810 N N . GLY A 1 105 ? -1.690 14.888 17.972 1.00 68.69 105 GLY A N 1
ATOM 811 C CA . GLY A 1 105 ? -1.627 13.627 18.723 1.00 68.69 105 GLY A CA 1
ATOM 812 C C . GLY A 1 105 ? -1.401 12.367 17.880 1.00 68.69 105 GLY A C 1
ATOM 813 O O . GLY A 1 105 ? -1.470 11.255 18.419 1.00 68.69 105 GLY A O 1
ATOM 814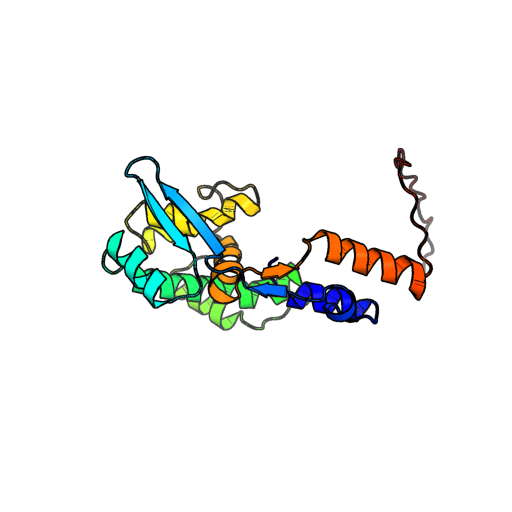 N N . PHE A 1 106 ? -1.109 12.522 16.585 1.00 75.31 106 PHE A N 1
ATOM 815 C CA . PHE A 1 106 ? -0.645 11.449 15.710 1.00 75.31 106 PHE A CA 1
ATOM 816 C C . PHE A 1 106 ? 0.884 11.510 15.603 1.00 75.31 106 PHE A C 1
ATOM 818 O O . PHE A 1 106 ? 1.442 12.352 14.909 1.00 75.31 106 PHE A O 1
ATOM 825 N N . PHE A 1 107 ? 1.571 10.611 16.297 1.00 80.31 107 PHE A N 1
ATOM 826 C CA . PHE A 1 107 ? 3.028 10.499 16.334 1.00 80.31 107 PHE A CA 1
ATOM 827 C C . PHE A 1 107 ? 3.515 9.372 15.404 1.00 80.31 107 PHE A C 1
ATOM 829 O O . PHE A 1 107 ? 3.378 8.203 15.756 1.00 80.31 107 PHE A O 1
ATOM 836 N N . PRO A 1 108 ? 4.131 9.667 14.248 1.00 76.12 108 PRO A N 1
ATOM 837 C CA . PRO A 1 108 ? 4.469 8.655 13.238 1.00 76.12 108 PRO A CA 1
ATOM 838 C C . PRO A 1 108 ? 5.529 7.637 13.684 1.00 76.12 108 PRO A C 1
ATOM 840 O O . PRO A 1 108 ? 5.591 6.529 13.167 1.00 76.12 108 PRO A O 1
ATOM 843 N N . LEU A 1 109 ? 6.380 7.998 14.645 1.00 82.94 109 LEU A N 1
ATOM 844 C CA . LEU A 1 109 ? 7.400 7.096 15.194 1.00 82.94 109 LEU A CA 1
ATOM 845 C C . LEU A 1 109 ? 6.925 6.346 16.443 1.00 82.94 109 LEU A C 1
ATOM 847 O O . LEU A 1 109 ? 7.653 5.513 16.975 1.00 82.94 109 LEU A O 1
ATOM 851 N N . GLU A 1 110 ? 5.723 6.650 16.931 1.00 87.19 110 GLU A N 1
ATOM 852 C CA . GLU A 1 110 ? 5.110 5.886 18.008 1.00 87.19 110 GLU A CA 1
ATOM 853 C C . GLU A 1 110 ? 4.686 4.512 17.495 1.00 87.19 110 GLU A C 1
ATOM 855 O O . GLU A 1 110 ? 4.426 4.314 16.311 1.00 87.19 110 GLU A O 1
ATOM 860 N N . ASN A 1 111 ? 4.589 3.563 18.415 1.00 89.56 111 ASN A N 1
ATOM 861 C CA . ASN A 1 111 ? 4.008 2.264 18.153 1.00 89.56 111 ASN A CA 1
ATOM 862 C C . ASN A 1 111 ? 2.598 2.368 17.537 1.00 89.56 111 ASN A C 1
ATOM 864 O O . ASN A 1 111 ? 1.721 3.046 18.086 1.00 89.56 111 ASN A O 1
ATOM 868 N N . HIS A 1 112 ? 2.366 1.667 16.428 1.00 91.12 112 HIS A N 1
ATOM 869 C CA . HIS A 1 112 ? 1.129 1.781 15.662 1.00 91.12 112 HIS A CA 1
ATOM 870 C C . HIS A 1 112 ? -0.089 1.315 16.465 1.00 91.12 112 HIS A C 1
ATOM 872 O O . HIS A 1 112 ? -1.098 2.020 16.521 1.00 91.12 112 HIS A O 1
ATOM 878 N N . GLN A 1 113 ? 0.018 0.198 17.190 1.00 90.75 113 GLN A N 1
ATOM 879 C CA . GLN A 1 113 ? -1.051 -0.273 18.076 1.00 90.75 113 GLN A CA 1
ATOM 880 C C . GLN A 1 113 ? -1.356 0.706 19.215 1.00 90.75 113 GLN A C 1
ATOM 882 O O . GLN A 1 113 ? -2.527 0.969 19.506 1.00 90.75 113 GLN A O 1
ATOM 887 N N . ALA A 1 114 ? -0.333 1.284 19.852 1.00 90.12 114 ALA A N 1
ATOM 888 C CA . ALA A 1 114 ? -0.535 2.305 20.885 1.00 90.12 114 ALA A CA 1
ATOM 889 C C . ALA A 1 114 ? -1.276 3.531 20.334 1.00 90.12 114 ALA A C 1
ATOM 891 O O . ALA A 1 114 ? -2.171 4.070 20.991 1.00 90.12 114 ALA A O 1
ATOM 892 N N . GLN A 1 115 ? -0.955 3.924 19.103 1.00 89.56 115 GLN A N 1
ATOM 893 C CA . GLN A 1 115 ? -1.632 5.016 18.428 1.00 89.56 115 GLN A CA 1
ATOM 894 C C . GLN A 1 115 ? -3.092 4.682 18.126 1.00 89.56 115 GLN A C 1
ATOM 896 O O . GLN A 1 115 ? -3.980 5.448 18.498 1.00 89.56 115 GLN A O 1
ATOM 901 N N . LEU A 1 116 ? -3.366 3.518 17.532 1.00 92.44 116 LEU A N 1
ATOM 902 C CA . LEU A 1 116 ? -4.719 3.075 17.179 1.00 92.44 116 LEU A CA 1
ATOM 903 C C . LEU A 1 116 ? -5.645 2.947 18.392 1.00 92.44 116 LEU A C 1
ATOM 905 O O . LEU A 1 116 ? -6.838 3.221 18.274 1.00 92.44 116 LEU A O 1
ATOM 909 N N . ARG A 1 117 ? -5.113 2.631 19.580 1.00 92.44 117 ARG A N 1
ATOM 910 C CA . ARG A 1 117 ? -5.883 2.637 20.840 1.00 92.44 117 ARG A CA 1
ATOM 911 C C . ARG A 1 117 ? -6.483 4.001 21.195 1.00 92.44 117 ARG A C 1
ATOM 913 O O . ARG A 1 117 ? -7.463 4.034 21.935 1.00 92.44 117 ARG A O 1
ATOM 920 N N . ARG A 1 118 ? -5.926 5.108 20.687 1.00 89.81 118 ARG A N 1
ATOM 921 C CA . ARG A 1 118 ? -6.488 6.461 20.871 1.00 89.81 118 ARG A CA 1
ATOM 922 C C . ARG A 1 118 ? -7.666 6.743 19.940 1.00 89.81 118 ARG A C 1
ATOM 924 O O . ARG A 1 118 ? -8.516 7.559 20.279 1.00 89.81 118 ARG A O 1
ATOM 931 N N . TRP A 1 119 ? -7.710 6.074 18.790 1.00 90.31 119 TRP A N 1
ATOM 932 C CA . TRP A 1 119 ? -8.714 6.289 17.746 1.00 90.31 119 TRP A CA 1
ATOM 933 C C . TRP A 1 119 ? -9.876 5.298 17.833 1.00 90.31 119 TRP A C 1
ATOM 935 O O . TRP A 1 119 ? -11.015 5.676 17.579 1.00 90.31 119 TRP A O 1
ATOM 945 N N . PHE A 1 120 ? -9.600 4.050 18.217 1.00 95.38 120 PHE A N 1
ATOM 946 C CA . PHE A 1 120 ? -10.572 2.958 18.203 1.00 95.38 120 PHE A CA 1
ATOM 947 C C . PHE A 1 120 ? -10.570 2.190 19.524 1.00 95.38 120 PHE A C 1
ATOM 949 O O . PHE A 1 120 ? -9.516 1.941 20.132 1.00 95.38 120 PHE A O 1
ATOM 956 N N . ARG A 1 121 ? -11.757 1.795 19.981 1.00 94.12 121 ARG A N 1
ATOM 957 C CA . ARG A 1 121 ? -11.966 1.090 21.255 1.00 94.12 121 ARG A CA 1
ATOM 958 C C . ARG A 1 121 ? -11.913 -0.424 21.095 1.00 94.12 121 ARG A C 1
ATOM 960 O O . ARG A 1 121 ? -11.370 -1.097 21.970 1.00 94.12 121 ARG A O 1
ATOM 967 N N . THR A 1 122 ? -12.457 -0.933 20.001 1.00 94.00 122 THR A N 1
ATOM 968 C CA . THR A 1 122 ? -12.562 -2.359 19.693 1.00 94.00 122 THR A CA 1
ATOM 969 C C . THR A 1 122 ? -11.265 -2.897 19.100 1.00 94.00 122 THR A C 1
ATOM 971 O O . THR A 1 122 ? -10.607 -2.248 18.283 1.00 94.00 122 THR A O 1
ATOM 974 N N . ASP A 1 123 ? -10.897 -4.117 19.487 1.00 91.88 123 ASP A N 1
ATOM 975 C CA . ASP A 1 123 ? -9.693 -4.763 18.957 1.00 91.88 123 ASP A CA 1
ATOM 976 C C . ASP A 1 123 ? -9.834 -5.104 17.470 1.00 91.88 123 ASP A C 1
ATOM 978 O O . ASP A 1 123 ? -8.856 -5.025 16.731 1.00 91.88 123 ASP A O 1
ATOM 982 N N . LYS A 1 124 ? -11.063 -5.349 16.998 1.00 92.62 124 LYS A N 1
ATOM 983 C CA . LYS A 1 124 ? -11.368 -5.542 15.576 1.00 92.62 124 LYS A CA 1
ATOM 984 C C . LYS A 1 124 ? -10.986 -4.346 14.723 1.00 92.62 124 LYS A C 1
ATOM 986 O O . LYS A 1 124 ? -10.300 -4.519 13.722 1.00 92.62 124 LYS A O 1
ATOM 991 N N . LEU A 1 125 ? -11.392 -3.137 15.116 1.00 93.75 125 LEU A N 1
ATOM 992 C CA . LEU A 1 125 ? -11.048 -1.936 14.358 1.00 93.75 125 LEU A CA 1
ATOM 993 C C . LEU A 1 125 ? -9.553 -1.631 14.421 1.00 93.75 125 LEU A C 1
ATOM 995 O O . LEU A 1 125 ? -8.973 -1.223 13.419 1.00 93.75 125 LEU A O 1
ATOM 999 N N . ARG A 1 126 ? -8.897 -1.893 15.556 1.00 93.75 126 ARG A N 1
ATOM 1000 C CA . ARG A 1 126 ? -7.434 -1.768 15.649 1.00 93.75 126 ARG A CA 1
ATOM 1001 C C . ARG A 1 126 ? -6.730 -2.749 14.715 1.00 93.75 126 ARG A C 1
ATOM 1003 O O . ARG A 1 126 ? -5.827 -2.338 13.998 1.00 93.75 126 ARG A O 1
ATOM 1010 N N . ALA A 1 127 ? -7.161 -4.009 14.681 1.00 91.44 127 ALA A N 1
ATOM 1011 C CA . ALA A 1 127 ? -6.624 -5.015 13.768 1.00 91.44 127 ALA A CA 1
ATOM 1012 C C . ALA A 1 127 ? -6.884 -4.652 12.298 1.00 91.44 127 ALA A C 1
ATOM 1014 O O . ALA A 1 127 ? -5.989 -4.783 11.467 1.00 91.44 127 ALA A O 1
ATOM 1015 N N . LEU A 1 128 ? -8.079 -4.135 11.991 1.00 92.38 128 LEU A N 1
ATOM 1016 C CA . LEU A 1 128 ? -8.465 -3.671 10.658 1.00 92.38 128 LEU A CA 1
ATOM 1017 C C . LEU A 1 128 ? -7.527 -2.572 10.148 1.00 92.38 128 LEU A C 1
ATOM 1019 O O . LEU A 1 128 ? -7.096 -2.617 9.000 1.00 92.38 128 LEU A O 1
ATOM 1023 N N . MET A 1 129 ? -7.213 -1.602 11.011 1.00 91.38 129 MET A N 1
ATOM 1024 C CA . MET A 1 129 ? -6.382 -0.449 10.663 1.00 91.38 129 MET A CA 1
ATOM 1025 C C . MET A 1 129 ? -4.883 -0.739 10.731 1.00 91.38 129 MET A C 1
ATOM 1027 O O . MET A 1 129 ? -4.121 -0.024 10.097 1.00 91.38 129 MET A O 1
ATOM 1031 N N . SER A 1 130 ? -4.431 -1.768 11.453 1.00 90.81 130 SER A N 1
ATOM 1032 C CA . SER A 1 130 ? -3.010 -2.152 11.506 1.00 90.81 130 SER A CA 1
ATOM 1033 C C . SER A 1 130 ? -2.645 -3.302 10.565 1.00 90.81 130 SER A C 1
ATOM 1035 O O . SER A 1 130 ? -1.516 -3.783 10.598 1.00 90.81 130 SER A O 1
ATOM 1037 N N . PHE A 1 131 ? -3.592 -3.811 9.774 1.00 90.19 131 PHE A N 1
ATOM 1038 C CA . PHE A 1 131 ? -3.396 -5.020 8.970 1.00 90.19 131 PHE A CA 1
ATOM 1039 C C . PHE A 1 131 ? -2.207 -4.905 8.001 1.00 90.19 131 PHE A C 1
ATOM 1041 O O . PHE A 1 131 ? -1.434 -5.848 7.839 1.00 90.19 131 PHE 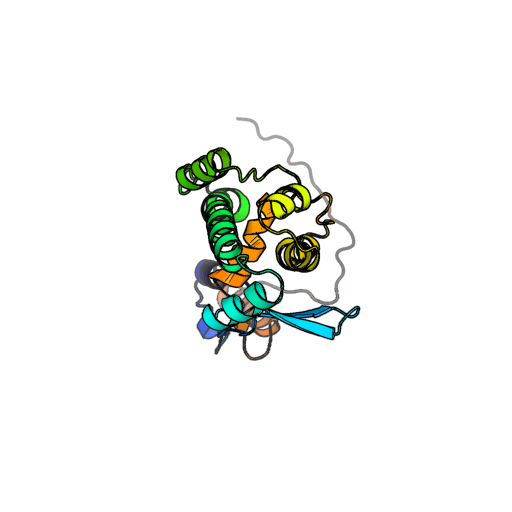A O 1
ATOM 1048 N N . GLN A 1 132 ? -2.015 -3.729 7.407 1.00 88.50 132 GLN A N 1
ATOM 1049 C CA . GLN A 1 132 ? -0.970 -3.459 6.423 1.00 88.50 132 GLN A CA 1
ATOM 1050 C C . GLN A 1 132 ? 0.440 -3.455 7.023 1.00 88.50 132 GLN A C 1
ATOM 1052 O O . GLN A 1 132 ? 1.405 -3.555 6.268 1.00 88.50 1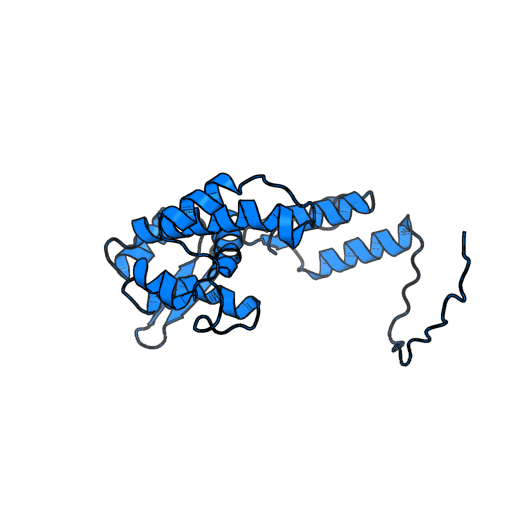32 GLN A O 1
ATOM 1057 N N . ASP A 1 133 ? 0.597 -3.427 8.349 1.00 88.44 133 ASP A N 1
ATOM 1058 C CA . ASP A 1 133 ? 1.914 -3.590 8.979 1.00 88.44 133 ASP A CA 1
ATOM 1059 C C . ASP A 1 133 ? 2.533 -4.956 8.610 1.00 88.44 133 ASP A C 1
ATOM 1061 O O . ASP A 1 133 ? 3.752 -5.090 8.462 1.00 88.44 133 ASP A O 1
ATOM 1065 N N . LEU A 1 134 ? 1.688 -5.954 8.319 1.00 86.94 134 LEU A N 1
ATOM 1066 C CA . LEU A 1 134 ? 2.112 -7.261 7.815 1.00 86.94 134 LEU A CA 1
ATOM 1067 C C . LEU A 1 134 ? 2.764 -7.189 6.428 1.00 86.94 134 LEU A C 1
ATOM 1069 O O . LEU A 1 134 ? 3.598 -8.036 6.110 1.00 86.94 134 LEU A O 1
ATOM 1073 N N . TYR A 1 135 ? 2.435 -6.193 5.597 1.00 84.88 135 TYR A N 1
ATOM 1074 C CA . TYR A 1 135 ? 3.014 -6.074 4.251 1.00 84.88 135 TYR A CA 1
ATOM 1075 C C . TYR A 1 135 ? 4.512 -5.786 4.291 1.00 84.88 135 TYR A C 1
ATOM 1077 O O . TYR A 1 135 ? 5.240 -6.155 3.371 1.00 84.88 135 TYR A O 1
ATOM 1085 N N . VAL A 1 136 ? 4.969 -5.135 5.358 1.00 84.00 136 VAL A N 1
ATOM 1086 C CA . VAL A 1 136 ? 6.386 -4.847 5.600 1.00 84.00 136 VAL A CA 1
ATOM 1087 C C . VAL A 1 136 ? 7.033 -5.877 6.530 1.00 84.00 136 VAL A C 1
ATOM 1089 O O . VAL A 1 136 ? 8.174 -5.700 6.947 1.00 84.00 136 VAL A O 1
ATOM 1092 N N . GLY A 1 137 ? 6.324 -6.971 6.836 1.00 85.31 137 GLY A N 1
ATOM 1093 C CA . GLY A 1 137 ? 6.812 -8.053 7.689 1.00 85.31 137 GLY A CA 1
ATOM 1094 C C . GLY A 1 137 ? 6.930 -7.672 9.164 1.00 85.31 137 GLY A C 1
ATOM 1095 O O . GLY A 1 137 ? 7.682 -8.317 9.893 1.00 85.31 137 GLY A O 1
ATOM 1096 N N . LEU A 1 138 ? 6.222 -6.627 9.604 1.00 85.88 138 LEU A N 1
ATOM 1097 C CA . LEU A 1 138 ? 6.257 -6.162 10.984 1.00 85.88 138 LEU A CA 1
ATOM 1098 C C . LEU A 1 138 ? 4.990 -6.571 11.731 1.00 85.88 138 LEU A C 1
ATOM 1100 O O . LEU A 1 138 ? 3.883 -6.588 11.198 1.00 85.88 138 LEU A O 1
ATOM 1104 N N . SER A 1 139 ? 5.173 -6.877 13.011 1.00 87.44 139 SER A N 1
ATOM 1105 C CA . SER A 1 139 ? 4.068 -6.971 13.955 1.00 87.44 139 SER A CA 1
ATOM 1106 C C . SER A 1 139 ? 3.512 -5.568 14.202 1.00 87.44 139 SER A C 1
ATOM 1108 O O . SER A 1 139 ? 4.301 -4.656 14.457 1.00 87.44 139 SER A O 1
ATOM 1110 N N . PRO A 1 140 ? 2.186 -5.364 14.224 1.00 78.75 140 PRO A N 1
ATOM 1111 C CA . PRO A 1 140 ? 1.611 -4.054 14.526 1.00 78.75 140 PRO A CA 1
ATOM 1112 C C . PRO A 1 140 ? 1.916 -3.596 15.966 1.00 78.75 140 PRO A C 1
ATOM 1114 O O . PRO A 1 140 ? 1.848 -2.409 16.286 1.00 78.75 140 PRO A O 1
ATOM 1117 N N . TYR A 1 141 ? 2.294 -4.534 16.843 1.00 85.69 141 TYR A N 1
ATOM 1118 C CA . TYR A 1 141 ? 2.752 -4.258 18.206 1.00 85.69 141 TYR A CA 1
ATOM 1119 C C . TYR A 1 141 ? 4.192 -3.757 18.285 1.00 85.69 141 TYR A C 1
ATOM 1121 O O . TYR A 1 141 ? 4.594 -3.332 19.362 1.00 85.69 141 TYR A O 1
ATOM 1129 N N . ASP A 1 142 ? 4.933 -3.747 17.178 1.00 86.75 142 ASP A N 1
ATOM 1130 C CA . ASP A 1 142 ? 6.307 -3.234 17.090 1.00 86.75 142 ASP A CA 1
ATOM 1131 C C . ASP A 1 142 ? 6.466 -2.201 15.964 1.00 86.75 142 ASP A C 1
ATOM 1133 O O . ASP A 1 142 ? 7.382 -1.378 15.990 1.00 86.75 142 ASP A O 1
ATOM 1137 N N . ALA A 1 143 ? 5.561 -2.219 14.983 1.00 88.12 143 ALA A N 1
ATOM 1138 C CA . ALA A 1 143 ? 5.584 -1.330 13.840 1.00 88.12 143 ALA A CA 1
ATOM 1139 C C . ALA A 1 143 ? 5.389 0.137 14.270 1.00 88.12 143 ALA A C 1
ATOM 1141 O O . ALA A 1 143 ? 4.514 0.438 15.089 1.00 88.12 143 ALA A O 1
ATOM 1142 N N . PRO A 1 144 ? 6.169 1.076 13.714 1.00 88.81 144 PRO A N 1
ATOM 1143 C CA . PRO A 1 144 ? 5.915 2.500 13.861 1.00 88.81 144 PRO A CA 1
ATOM 1144 C C . PRO A 1 144 ? 4.682 2.926 13.052 1.00 88.81 144 PRO A C 1
ATOM 1146 O O . PRO A 1 144 ? 4.459 2.472 11.929 1.00 88.81 144 PRO A O 1
ATOM 1149 N N . ALA A 1 145 ? 3.906 3.860 13.592 1.00 87.56 145 ALA A N 1
ATOM 1150 C CA . ALA A 1 145 ? 2.645 4.313 13.015 1.00 87.56 145 ALA A CA 1
ATOM 1151 C C . ALA A 1 145 ? 2.778 5.060 11.677 1.00 87.56 145 ALA A C 1
ATOM 1153 O O . ALA A 1 145 ? 1.787 5.306 10.993 1.00 87.56 145 ALA A O 1
ATOM 1154 N N . VAL A 1 146 ? 3.996 5.396 11.252 1.00 85.06 146 VAL A N 1
ATOM 1155 C CA . VAL A 1 146 ? 4.297 5.917 9.913 1.00 85.0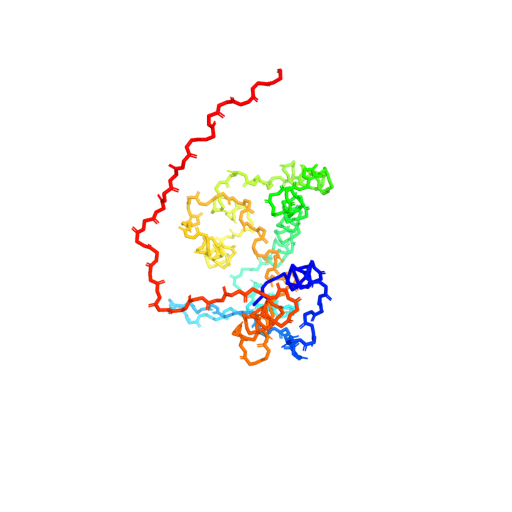6 146 VAL A CA 1
ATOM 1156 C C . VAL A 1 146 ? 3.830 4.955 8.818 1.00 85.06 146 VAL A C 1
ATOM 1158 O O . VAL A 1 146 ? 3.444 5.410 7.743 1.00 85.06 146 VAL A O 1
ATOM 1161 N N . PHE A 1 147 ? 3.770 3.647 9.099 1.00 86.56 147 PHE A N 1
ATOM 1162 C CA . PHE A 1 147 ? 3.244 2.659 8.157 1.00 86.56 147 PHE A CA 1
ATOM 1163 C C . PHE A 1 147 ? 1.748 2.805 7.872 1.00 86.56 147 PHE A C 1
ATOM 1165 O O . PHE A 1 147 ? 1.310 2.274 6.856 1.00 86.56 147 PHE A O 1
ATOM 1172 N N . SER A 1 148 ? 1.021 3.634 8.639 1.00 88.12 148 SER A N 1
ATOM 1173 C CA . SER A 1 148 ? -0.341 4.095 8.314 1.00 88.12 148 SER A CA 1
ATOM 1174 C C . SER A 1 148 ? -0.479 4.657 6.887 1.00 88.12 148 SER A C 1
ATOM 1176 O O . SER A 1 148 ? -1.567 4.657 6.315 1.00 88.12 148 SER A O 1
ATOM 1178 N N . LEU A 1 149 ? 0.620 5.106 6.266 1.00 87.44 149 LEU A N 1
ATOM 1179 C CA . LEU A 1 149 ? 0.633 5.526 4.863 1.00 87.44 149 LEU A CA 1
ATOM 1180 C C . LEU A 1 149 ? 0.137 4.431 3.902 1.00 87.44 149 LEU A C 1
ATOM 1182 O O . LEU A 1 149 ? -0.424 4.760 2.860 1.00 87.44 149 LEU A O 1
ATOM 1186 N N . LEU A 1 150 ? 0.310 3.142 4.228 1.00 88.12 150 LEU A N 1
ATOM 1187 C CA . LEU A 1 150 ? -0.136 2.038 3.370 1.00 88.12 150 LEU A CA 1
ATOM 1188 C C . LEU A 1 150 ? -1.667 1.984 3.304 1.00 88.12 150 LEU A C 1
ATOM 1190 O O . LEU A 1 150 ? -2.238 1.780 2.235 1.00 88.12 150 LEU A O 1
ATOM 1194 N N . GLN A 1 151 ? -2.320 2.257 4.428 1.00 88.88 151 GLN A N 1
ATOM 1195 C CA . GLN A 1 151 ? -3.764 2.354 4.583 1.00 88.88 151 GLN A CA 1
ATOM 1196 C C . GLN A 1 151 ? -4.287 3.526 3.752 1.00 88.88 151 GLN A C 1
ATOM 1198 O O . GLN A 1 151 ? -5.278 3.374 3.045 1.00 88.88 151 GLN A O 1
ATOM 1203 N N . ALA A 1 152 ? -3.601 4.676 3.778 1.00 89.38 152 ALA A N 1
ATOM 1204 C CA . ALA A 1 152 ? -3.953 5.814 2.928 1.00 89.38 152 ALA A CA 1
ATOM 1205 C C . ALA A 1 152 ? -3.838 5.467 1.434 1.00 89.38 152 ALA A C 1
ATOM 1207 O O . ALA A 1 152 ? -4.765 5.741 0.673 1.00 89.38 152 ALA A O 1
ATOM 1208 N N . ILE A 1 153 ? -2.759 4.794 1.014 1.00 89.06 153 ILE A N 1
ATOM 1209 C CA . ILE A 1 153 ? -2.602 4.346 -0.379 1.00 89.06 153 ILE A CA 1
ATOM 1210 C C . ILE A 1 153 ? -3.764 3.425 -0.781 1.00 89.06 153 ILE A C 1
ATOM 1212 O O . ILE A 1 153 ? -4.376 3.611 -1.831 1.00 89.06 153 ILE A O 1
ATOM 1216 N N . GLU A 1 154 ? -4.098 2.430 0.036 1.00 89.56 154 GLU A N 1
ATOM 1217 C CA . GLU A 1 154 ? -5.126 1.451 -0.326 1.00 89.56 154 GLU A CA 1
ATOM 1218 C C . GLU A 1 154 ? -6.551 2.005 -0.273 1.00 89.56 154 GLU A C 1
ATOM 1220 O O . GLU A 1 154 ? -7.354 1.704 -1.160 1.00 89.56 154 GLU A O 1
ATOM 1225 N N . LEU A 1 155 ? -6.876 2.783 0.760 1.00 86.69 155 LEU A N 1
ATOM 1226 C CA . LEU A 1 155 ? -8.247 3.203 1.051 1.00 86.69 155 LEU A CA 1
ATOM 1227 C C . LEU A 1 155 ? -8.599 4.542 0.395 1.00 86.69 155 LEU A C 1
ATOM 1229 O O . LEU A 1 155 ? -9.731 4.696 -0.063 1.00 86.69 155 LEU A O 1
ATOM 1233 N N . ASN A 1 156 ? -7.645 5.472 0.264 1.00 85.75 156 ASN A N 1
ATOM 1234 C CA . ASN A 1 156 ? -7.886 6.737 -0.436 1.00 85.75 156 ASN A CA 1
ATOM 1235 C C . ASN A 1 156 ? -7.587 6.612 -1.934 1.00 85.75 156 ASN A C 1
ATOM 1237 O O . ASN A 1 156 ? -8.453 6.909 -2.761 1.00 85.75 156 ASN A O 1
ATOM 1241 N N . GLU A 1 157 ? -6.380 6.170 -2.310 1.00 84.50 157 GLU A N 1
ATOM 1242 C CA . GLU A 1 157 ? -5.991 6.120 -3.731 1.00 84.50 157 GLU A CA 1
ATOM 1243 C C . GLU A 1 157 ? -6.568 4.906 -4.471 1.00 84.50 157 GLU A C 1
ATOM 1245 O O . GLU A 1 157 ? -6.841 4.965 -5.678 1.00 84.50 157 GLU A O 1
ATOM 1250 N N . GLY A 1 158 ? -6.799 3.817 -3.739 1.00 89.44 158 GLY A N 1
ATOM 1251 C CA . GLY A 1 158 ? -7.430 2.605 -4.234 1.00 89.44 158 GLY A CA 1
ATOM 1252 C C . GLY A 1 158 ? -6.446 1.519 -4.658 1.00 89.44 158 GLY A C 1
ATOM 1253 O O . GLY A 1 158 ? -5.274 1.745 -4.969 1.00 89.44 158 GLY A O 1
ATOM 1254 N N . VAL A 1 159 ? -6.972 0.300 -4.731 1.00 92.75 159 VAL A N 1
ATOM 1255 C CA . VAL A 1 159 ? -6.258 -0.869 -5.243 1.00 92.75 159 VAL A CA 1
ATOM 1256 C C . VAL A 1 159 ? -6.656 -1.107 -6.694 1.00 92.75 159 VAL A C 1
ATOM 1258 O O . VAL A 1 159 ? -7.829 -1.047 -7.047 1.00 92.75 159 VAL A O 1
ATOM 1261 N N . TYR A 1 160 ? -5.681 -1.403 -7.550 1.00 93.69 160 TYR A N 1
ATOM 1262 C CA . TYR A 1 160 ? -5.909 -1.625 -8.978 1.00 93.69 160 TYR A CA 1
ATOM 1263 C C . TYR A 1 160 ? -5.460 -3.014 -9.424 1.00 93.69 160 TYR A C 1
ATOM 1265 O O . TYR A 1 160 ? -4.510 -3.579 -8.883 1.00 93.69 160 TYR A O 1
ATOM 1273 N N . TYR A 1 161 ? -6.091 -3.561 -10.451 1.00 94.50 161 TYR A N 1
ATOM 1274 C CA . TYR A 1 161 ? -5.714 -4.823 -11.064 1.00 94.50 161 TYR A CA 1
ATOM 1275 C C . TYR A 1 161 ? -5.454 -4.621 -12.561 1.00 94.50 161 TYR A C 1
ATOM 1277 O O . TYR A 1 161 ? -6.363 -4.205 -13.284 1.00 94.50 161 TYR A O 1
ATOM 1285 N N . PRO A 1 162 ? -4.233 -4.904 -13.050 1.00 94.69 162 PRO A N 1
ATOM 1286 C CA . PRO A 1 162 ? -3.983 -4.949 -14.482 1.00 94.69 162 PRO A CA 1
ATOM 1287 C C . PRO A 1 162 ? -4.682 -6.179 -15.066 1.00 94.69 162 PRO A C 1
ATOM 1289 O O . PRO A 1 162 ? -4.429 -7.313 -14.642 1.00 94.69 162 PRO A O 1
ATOM 1292 N N . ARG A 1 163 ? -5.567 -5.976 -16.041 1.00 92.62 163 ARG A N 1
ATOM 1293 C CA . ARG A 1 163 ? -6.289 -7.073 -16.686 1.00 92.62 163 ARG A CA 1
ATOM 1294 C C . ARG A 1 163 ? -5.300 -8.023 -17.360 1.00 92.62 163 ARG A C 1
ATOM 1296 O O . ARG A 1 163 ? -4.412 -7.604 -18.094 1.00 92.62 163 ARG A O 1
ATOM 1303 N N . GLY A 1 164 ? -5.451 -9.320 -17.092 1.00 90.69 164 GLY A N 1
ATOM 1304 C CA . GLY A 1 164 ? -4.474 -10.336 -17.500 1.00 90.69 164 GLY A CA 1
ATOM 1305 C C . GLY A 1 164 ? -3.314 -10.526 -16.513 1.00 90.69 164 GLY A C 1
ATOM 1306 O O . GLY A 1 164 ? -2.390 -11.284 -16.812 1.00 90.69 164 GLY A O 1
ATOM 1307 N N . GLY A 1 165 ? -3.373 -9.877 -15.347 1.00 93.00 165 GLY A N 1
ATOM 1308 C CA . GLY A 1 165 ? -2.470 -10.066 -14.217 1.00 93.00 165 GLY A CA 1
ATOM 1309 C C . GLY A 1 165 ? -1.199 -9.219 -14.269 1.00 93.00 165 GLY A C 1
ATOM 1310 O O . GLY A 1 165 ? -0.833 -8.635 -15.288 1.00 93.00 165 GLY A O 1
ATOM 1311 N N . PHE A 1 166 ? -0.473 -9.192 -13.148 1.00 93.12 166 PHE A N 1
ATOM 1312 C CA . PHE A 1 166 ? 0.774 -8.427 -12.999 1.00 93.12 166 PHE A CA 1
ATOM 1313 C C . PHE A 1 166 ? 1.870 -8.827 -13.990 1.00 93.12 166 PHE A C 1
ATOM 1315 O O . PHE A 1 166 ? 2.755 -8.031 -14.292 1.00 93.12 166 PHE A O 1
ATOM 1322 N N . HIS A 1 167 ? 1.793 -10.032 -14.553 1.00 94.06 167 HIS A N 1
ATOM 1323 C CA . HIS A 1 167 ? 2.730 -10.480 -15.573 1.00 94.06 167 HIS A CA 1
ATOM 1324 C C . HIS A 1 167 ? 2.703 -9.606 -16.841 1.00 94.06 167 HIS A C 1
ATOM 1326 O O . HIS A 1 167 ? 3.707 -9.542 -17.546 1.00 94.06 167 HIS A O 1
ATOM 1332 N N . GLN A 1 168 ? 1.607 -8.884 -17.113 1.00 93.94 168 GLN A N 1
ATOM 1333 C CA . GLN A 1 168 ? 1.550 -7.927 -18.226 1.00 93.94 168 GLN A CA 1
ATOM 1334 C C . GLN A 1 168 ? 2.543 -6.772 -18.052 1.00 93.94 168 GLN A C 1
ATOM 1336 O O . GLN A 1 168 ? 3.179 -6.365 -19.019 1.00 93.94 168 GLN A O 1
ATOM 1341 N N . ILE A 1 169 ? 2.756 -6.311 -16.815 1.00 94.75 169 ILE A N 1
ATOM 1342 C CA . ILE A 1 169 ? 3.748 -5.273 -16.503 1.00 94.75 169 ILE A CA 1
ATOM 1343 C C . ILE A 1 169 ? 5.152 -5.774 -16.857 1.00 94.75 169 ILE A C 1
ATOM 1345 O O . ILE A 1 169 ? 5.883 -5.119 -17.596 1.00 94.75 169 ILE A O 1
ATOM 1349 N N . ALA A 1 170 ? 5.505 -6.973 -16.382 1.00 94.25 170 ALA A N 1
ATOM 1350 C CA . ALA A 1 170 ? 6.803 -7.587 -16.655 1.00 94.25 170 ALA A CA 1
ATOM 1351 C C . ALA A 1 170 ? 7.019 -7.836 -18.157 1.00 94.25 170 ALA A C 1
ATOM 1353 O O . ALA A 1 170 ? 8.102 -7.575 -18.673 1.00 94.25 170 ALA A O 1
ATOM 1354 N N . LYS A 1 171 ? 5.982 -8.293 -18.873 1.00 94.88 171 LYS A N 1
ATOM 1355 C CA . LYS A 1 171 ? 6.014 -8.460 -20.333 1.00 94.88 171 LYS A CA 1
ATOM 1356 C C . LYS A 1 171 ? 6.232 -7.137 -21.063 1.00 94.88 171 LYS A C 1
ATOM 1358 O O . LYS A 1 171 ? 7.041 -7.104 -21.986 1.00 94.88 171 LYS A O 1
ATOM 1363 N N . GLY A 1 172 ? 5.543 -6.073 -20.648 1.00 94.56 172 GLY A N 1
ATOM 1364 C CA . GLY A 1 172 ? 5.709 -4.732 -21.206 1.00 94.56 172 GLY A CA 1
ATOM 1365 C C . GLY A 1 172 ? 7.144 -4.234 -21.064 1.00 94.56 172 GLY A C 1
ATOM 1366 O O . GLY A 1 172 ? 7.781 -3.913 -22.064 1.00 94.56 172 GLY A O 1
ATOM 1367 N N . LEU A 1 173 ? 7.688 -4.287 -19.845 1.00 95.38 173 LEU A N 1
ATOM 1368 C CA . LEU A 1 173 ? 9.075 -3.896 -19.572 1.00 95.38 173 LEU A CA 1
ATOM 1369 C C . LEU A 1 173 ? 10.082 -4.752 -20.345 1.00 95.38 173 LEU A C 1
ATOM 1371 O O . LEU A 1 173 ? 10.996 -4.219 -20.965 1.00 95.38 173 LEU A O 1
ATOM 1375 N N . HIS A 1 174 ? 9.906 -6.076 -20.358 1.00 95.81 174 HIS A N 1
ATOM 1376 C CA . HIS A 1 174 ? 10.781 -6.975 -21.110 1.00 95.81 174 HIS A CA 1
ATOM 1377 C C . HIS A 1 174 ? 10.781 -6.644 -22.608 1.00 95.81 174 HIS A C 1
ATOM 1379 O O . HIS A 1 174 ? 11.846 -6.621 -23.225 1.00 95.81 174 HIS A O 1
ATOM 1385 N N . LYS A 1 175 ? 9.608 -6.350 -23.181 1.00 95.19 175 LYS A N 1
ATOM 1386 C CA . LYS A 1 175 ? 9.470 -5.956 -24.585 1.00 95.19 175 LYS A CA 1
ATOM 1387 C C . LYS A 1 175 ? 10.250 -4.674 -24.885 1.00 95.19 175 LYS A C 1
ATOM 1389 O O . LYS A 1 175 ? 11.099 -4.705 -25.769 1.00 95.19 175 LYS A O 1
ATOM 1394 N N . ILE A 1 176 ? 10.023 -3.604 -24.118 1.00 96.00 176 ILE A N 1
ATOM 1395 C CA . ILE A 1 176 ? 10.723 -2.314 -24.283 1.00 96.00 176 ILE A CA 1
ATOM 1396 C C . ILE A 1 176 ? 12.238 -2.522 -24.191 1.00 96.00 176 ILE A C 1
ATOM 1398 O O . ILE A 1 176 ? 12.991 -2.136 -25.084 1.00 96.00 176 ILE A O 1
ATOM 1402 N N . CYS A 1 177 ? 12.693 -3.215 -23.144 1.00 96.00 177 CYS A N 1
ATOM 1403 C CA . CYS A 1 177 ? 14.111 -3.475 -22.937 1.00 96.00 177 CYS A CA 1
ATOM 1404 C C . CYS A 1 177 ? 14.742 -4.235 -24.113 1.00 96.00 177 CYS A C 1
ATOM 1406 O O . CYS A 1 177 ? 15.843 -3.888 -24.533 1.00 96.00 177 CYS A O 1
ATOM 1408 N N . ARG A 1 178 ? 14.075 -5.262 -24.656 1.00 96.00 178 ARG A N 1
ATOM 1409 C CA . ARG A 1 178 ? 14.624 -6.050 -25.772 1.00 96.00 178 ARG A CA 1
ATOM 1410 C C . ARG A 1 178 ? 14.569 -5.317 -27.106 1.00 96.00 178 ARG A C 1
ATOM 1412 O O . ARG A 1 178 ? 15.557 -5.339 -27.832 1.00 96.00 178 ARG A O 1
ATOM 1419 N N . GLU A 1 179 ? 13.418 -4.748 -27.442 1.00 93.94 179 GLU A N 1
ATOM 1420 C CA . GLU A 1 179 ? 13.137 -4.235 -28.786 1.00 93.94 179 GLU A CA 1
ATOM 1421 C C . GLU A 1 179 ? 13.666 -2.812 -28.984 1.00 93.94 179 GLU A C 1
ATOM 1423 O O . GLU A 1 179 ? 14.209 -2.512 -30.044 1.00 93.94 179 GLU A O 1
ATOM 1428 N N . GLU A 1 180 ? 13.556 -1.953 -27.969 1.00 92.88 180 GLU A N 1
ATOM 1429 C CA . GLU A 1 180 ? 13.885 -0.526 -28.092 1.00 92.88 180 GLU A CA 1
ATOM 1430 C C . GLU A 1 180 ? 15.271 -0.201 -27.527 1.00 92.88 180 GLU A C 1
ATOM 1432 O O . GLU A 1 180 ? 15.984 0.642 -28.067 1.00 92.88 180 GLU A O 1
ATOM 1437 N N . LEU A 1 181 ? 15.682 -0.898 -26.462 1.00 94.25 181 LEU A N 1
ATOM 1438 C CA . LEU A 1 181 ? 16.944 -0.629 -25.760 1.00 94.25 181 LEU A CA 1
ATOM 1439 C C . LEU A 1 181 ? 18.044 -1.663 -26.045 1.00 94.25 181 LEU A C 1
ATOM 1441 O O . LEU A 1 181 ? 19.171 -1.504 -25.577 1.00 94.25 181 LEU A O 1
ATOM 1445 N N . GLY A 1 182 ? 17.740 -2.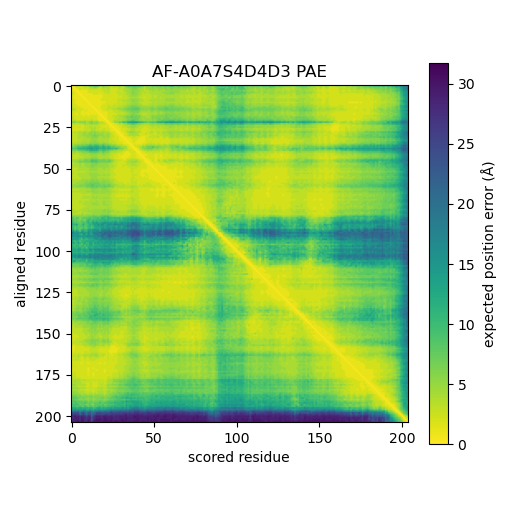728 -26.793 1.00 95.00 182 GLY A N 1
ATOM 1446 C CA . GLY A 1 182 ? 18.714 -3.759 -27.167 1.00 95.00 182 GLY A CA 1
ATOM 1447 C C . GLY A 1 182 ? 19.263 -4.579 -25.992 1.00 95.00 182 GLY A C 1
ATOM 1448 O O . GLY A 1 182 ? 20.337 -5.173 -26.100 1.00 95.00 182 GLY A O 1
ATOM 1449 N N . VAL A 1 183 ? 18.553 -4.630 -24.862 1.00 96.94 183 VAL A N 1
ATOM 1450 C CA . VAL A 1 183 ? 18.972 -5.376 -23.669 1.00 96.94 183 VAL A CA 1
ATOM 1451 C C . VAL A 1 183 ? 18.964 -6.880 -23.953 1.00 96.94 183 VAL A C 1
ATOM 1453 O O . VAL A 1 183 ? 17.989 -7.459 -24.455 1.00 96.94 183 VAL A O 1
ATOM 1456 N N . ASN A 1 184 ? 20.061 -7.543 -23.586 1.00 95.69 184 ASN A N 1
ATOM 1457 C CA . ASN A 1 184 ? 20.169 -8.992 -23.654 1.00 95.69 184 ASN A CA 1
ATOM 1458 C C . ASN A 1 184 ? 19.749 -9.632 -22.327 1.00 95.69 184 ASN A C 1
ATOM 1460 O O . ASN A 1 184 ? 20.295 -9.305 -21.278 1.00 95.69 184 ASN A O 1
ATOM 1464 N N . PHE A 1 185 ? 18.804 -10.568 -22.389 1.00 95.44 185 PHE A N 1
ATOM 1465 C CA . PHE A 1 185 ? 18.344 -11.329 -21.232 1.00 95.44 185 PHE A CA 1
ATOM 1466 C C . PHE A 1 185 ? 18.874 -12.756 -21.331 1.00 95.44 185 PHE A C 1
ATOM 1468 O O . PHE A 1 185 ? 18.613 -13.448 -22.316 1.00 95.44 185 PHE A O 1
ATOM 1475 N N . VAL A 1 186 ? 19.594 -13.195 -20.301 1.00 95.62 186 VAL A N 1
ATOM 1476 C CA . VAL A 1 186 ? 20.051 -14.579 -20.152 1.00 95.62 186 VAL A CA 1
ATOM 1477 C C . VAL A 1 186 ? 19.190 -15.233 -19.078 1.00 95.62 186 VAL A C 1
ATOM 1479 O O . VAL A 1 186 ? 19.085 -14.728 -17.964 1.00 95.62 186 VAL A O 1
ATOM 1482 N N . PHE A 1 187 ? 18.519 -16.326 -19.431 1.00 95.38 187 PHE A N 1
ATOM 1483 C CA . PHE A 1 187 ? 17.619 -17.050 -18.535 1.00 95.38 187 PHE A CA 1
ATOM 1484 C C . PHE A 1 187 ? 18.188 -18.424 -18.213 1.00 95.38 187 PHE A C 1
ATOM 1486 O O . PHE A 1 187 ? 18.858 -19.022 -19.052 1.00 95.38 187 PHE A O 1
ATOM 1493 N N . ARG A 1 188 ? 17.818 -18.960 -17.042 1.00 95.38 188 ARG A N 1
ATOM 1494 C CA . ARG A 1 188 ? 18.291 -20.267 -16.544 1.00 95.38 188 ARG A CA 1
ATOM 1495 C C . ARG A 1 188 ? 19.813 -20.337 -16.397 1.00 95.38 188 ARG A C 1
ATOM 1497 O O . ARG A 1 188 ? 20.388 -21.412 -16.511 1.00 95.38 188 ARG A O 1
ATOM 1504 N N . ASP A 1 189 ? 20.428 -19.190 -16.155 1.00 94.88 189 ASP A N 1
ATOM 1505 C CA . ASP A 1 189 ? 21.850 -19.059 -15.897 1.00 94.88 189 ASP A CA 1
ATOM 1506 C C . ASP A 1 189 ? 21.994 -18.333 -14.560 1.00 94.88 189 ASP A C 1
ATOM 1508 O O . ASP A 1 189 ? 21.563 -17.186 -14.414 1.00 94.88 189 ASP A O 1
ATOM 1512 N N . GLU A 1 190 ? 22.452 -19.058 -13.545 1.00 94.81 190 GLU A N 1
ATOM 1513 C CA . GLU A 1 190 ? 22.536 -18.558 -12.177 1.00 94.81 190 GLU A CA 1
ATOM 1514 C C . GLU A 1 190 ? 23.854 -17.807 -11.986 1.00 94.81 190 GLU A C 1
ATOM 1516 O O . GLU A 1 190 ? 24.935 -18.328 -12.258 1.00 94.81 190 GLU A O 1
ATOM 1521 N N . ALA A 1 191 ? 23.782 -16.574 -11.488 1.00 93.50 191 ALA A N 1
ATOM 1522 C CA . ALA A 1 191 ? 24.978 -15.820 -11.145 1.00 93.50 191 ALA A CA 1
ATOM 1523 C C . ALA A 1 191 ? 25.617 -16.408 -9.874 1.00 93.50 191 ALA A C 1
ATOM 1525 O O . ALA A 1 191 ? 25.125 -16.191 -8.770 1.00 93.50 191 ALA A O 1
ATOM 1526 N N . VAL A 1 192 ? 26.725 -17.139 -10.027 1.00 95.88 192 VAL A N 1
ATOM 1527 C CA . VAL A 1 192 ? 27.399 -17.846 -8.916 1.00 95.88 192 VAL A CA 1
ATOM 1528 C C . VAL A 1 192 ? 28.445 -17.011 -8.177 1.00 95.88 192 VAL A C 1
ATOM 1530 O O . VAL A 1 192 ? 28.821 -17.334 -7.053 1.00 95.88 192 VAL A O 1
ATOM 1533 N N . GLN A 1 193 ? 28.949 -15.946 -8.803 1.00 93.94 193 GLN A N 1
ATOM 1534 C CA . GLN A 1 193 ? 30.001 -15.111 -8.232 1.00 93.94 193 GLN A CA 1
ATOM 1535 C C . GLN A 1 193 ? 29.922 -13.683 -8.779 1.00 93.94 193 GLN A C 1
ATOM 1537 O O . GLN A 1 193 ? 29.744 -13.474 -9.977 1.00 93.94 193 GLN A O 1
ATOM 1542 N N . VAL A 1 194 ? 30.121 -12.698 -7.899 1.00 92.44 194 VAL A N 1
ATOM 1543 C CA . VAL A 1 194 ? 30.358 -11.297 -8.271 1.00 92.44 194 VAL A CA 1
ATOM 1544 C C . VAL A 1 194 ? 31.844 -11.006 -8.084 1.00 92.44 194 VAL A C 1
ATOM 1546 O O . VAL A 1 194 ? 32.355 -11.059 -6.967 1.00 92.44 194 VAL A O 1
ATOM 1549 N N . THR A 1 195 ? 32.555 -10.709 -9.171 1.00 91.62 195 THR A N 1
ATOM 1550 C CA . THR A 1 195 ? 33.971 -10.321 -9.113 1.00 91.62 195 THR A CA 1
ATOM 1551 C C . THR A 1 195 ? 34.075 -8.810 -8.955 1.00 91.62 195 THR A C 1
ATOM 1553 O O . THR A 1 195 ? 33.621 -8.064 -9.820 1.00 91.62 195 THR A O 1
ATOM 1556 N N . VAL A 1 196 ? 34.691 -8.353 -7.865 1.00 90.25 196 VAL A N 1
ATOM 1557 C CA . VAL A 1 196 ? 34.953 -6.931 -7.614 1.00 90.25 196 VAL A CA 1
ATOM 1558 C C . VAL A 1 196 ? 36.414 -6.643 -7.947 1.00 90.25 196 VAL A C 1
ATOM 1560 O O . VAL A 1 196 ? 37.311 -7.294 -7.417 1.00 90.25 196 VAL A O 1
ATOM 1563 N N . GLN A 1 197 ? 36.658 -5.681 -8.835 1.00 84.88 197 GLN A N 1
ATOM 1564 C CA . GLN A 1 197 ? 37.986 -5.107 -9.045 1.00 84.88 197 GLN A CA 1
ATOM 1565 C C . GLN A 1 197 ? 38.034 -3.733 -8.384 1.00 84.88 197 GLN A C 1
ATOM 1567 O O . GLN A 1 197 ? 37.203 -2.875 -8.687 1.00 84.88 197 GLN A O 1
ATOM 1572 N N . ASP A 1 198 ? 39.015 -3.519 -7.507 1.00 77.81 198 ASP A N 1
ATOM 1573 C CA . ASP A 1 198 ? 39.291 -2.194 -6.962 1.00 77.81 198 ASP A CA 1
ATOM 1574 C C . ASP A 1 198 ? 39.650 -1.234 -8.100 1.00 77.81 198 ASP A C 1
ATOM 1576 O O . ASP A 1 198 ? 40.578 -1.477 -8.880 1.00 77.81 198 ASP A O 1
ATOM 1580 N N . ARG A 1 199 ? 38.937 -0.104 -8.183 1.00 69.06 199 ARG A N 1
ATOM 1581 C CA . ARG A 1 199 ? 39.413 1.045 -8.958 1.00 69.06 199 ARG A CA 1
ATOM 1582 C C . ARG A 1 199 ? 40.637 1.601 -8.233 1.00 69.06 199 ARG A C 1
ATOM 1584 O O . ARG A 1 199 ? 40.504 2.436 -7.342 1.00 69.06 199 ARG A O 1
ATOM 1591 N N . ALA A 1 200 ? 41.823 1.127 -8.609 1.00 63.22 200 ALA A N 1
ATOM 1592 C CA . ALA A 1 200 ? 43.080 1.743 -8.209 1.00 63.22 200 ALA A CA 1
ATOM 1593 C C . ALA A 1 200 ? 43.027 3.253 -8.519 1.00 63.22 200 ALA A C 1
ATOM 1595 O O . ALA A 1 200 ? 42.618 3.659 -9.608 1.00 63.22 200 ALA A O 1
ATOM 1596 N N . GLY A 1 201 ? 43.371 4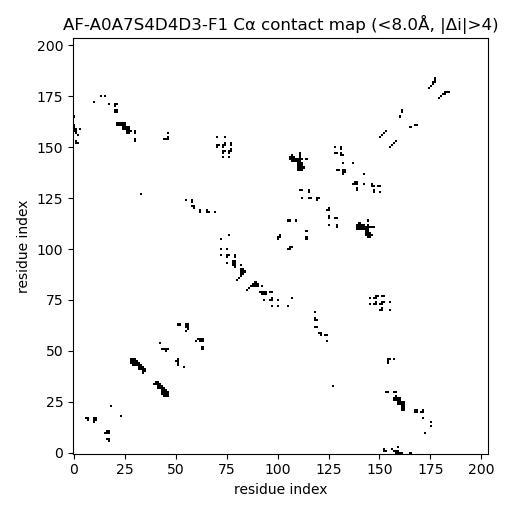.063 -7.516 1.00 59.66 201 GLY A N 1
ATOM 1597 C CA . GLY A 1 201 ? 43.137 5.502 -7.474 1.00 59.66 201 GLY A CA 1
ATOM 1598 C C . GLY A 1 201 ? 43.640 6.283 -8.688 1.00 59.66 201 GLY A C 1
ATOM 1599 O O . GLY A 1 201 ? 44.802 6.196 -9.074 1.00 59.66 201 GLY A O 1
ATOM 1600 N N . GLY A 1 202 ? 42.758 7.121 -9.226 1.00 43.06 202 GLY A N 1
ATOM 1601 C CA . GLY A 1 202 ? 43.121 8.295 -10.008 1.00 43.06 202 GLY A CA 1
ATOM 1602 C C . GLY A 1 202 ? 42.829 9.522 -9.159 1.00 43.06 202 GLY A C 1
ATOM 1603 O O . GLY A 1 202 ? 41.675 9.935 -9.060 1.00 43.06 202 GLY A O 1
ATOM 1604 N N . GLY A 1 203 ? 43.860 10.046 -8.499 1.00 44.00 203 GLY A N 1
ATOM 1605 C CA . GLY A 1 203 ? 43.805 11.372 -7.902 1.00 44.00 203 GLY A CA 1
ATOM 1606 C C . GLY A 1 203 ? 43.643 12.440 -8.982 1.00 44.00 203 GLY A C 1
ATOM 1607 O O . GLY A 1 203 ? 44.149 12.293 -10.097 1.00 44.00 203 GLY A O 1
ATOM 1608 N N . VAL A 1 204 ? 42.953 13.514 -8.613 1.00 40.75 204 VAL A N 1
ATOM 1609 C CA . VAL A 1 204 ? 43.323 14.867 -9.030 1.00 40.75 204 VAL A CA 1
ATOM 1610 C C . VAL A 1 204 ? 43.781 15.578 -7.770 1.00 40.75 204 VAL A C 1
ATOM 1612 O O . VAL A 1 204 ? 43.077 15.416 -6.746 1.00 40.75 204 VAL A O 1
#

Organism: Heterosigma akashiwo (NCBI:txid2829)

Solvent-accessible surface area (backbone atoms only — not comparable to full-atom values): 11766 Å² total; per-residue (Å²): 86,68,64,67,65,58,54,38,51,57,28,45,76,73,77,41,59,44,62,84,50,41,84,43,73,43,76,44,74,55,62,47,73,49,77,41,83,92,81,64,51,73,50,63,48,44,76,49,64,69,61,43,36,55,56,36,35,72,76,37,77,74,36,41,64,38,49,54,52,50,44,52,48,18,38,25,43,34,52,27,35,46,44,34,72,74,63,66,62,76,49,76,58,43,41,68,55,36,51,50,32,44,77,70,72,50,52,46,81,38,44,27,49,70,53,36,58,77,59,38,90,49,68,67,59,38,49,66,72,39,52,65,34,51,79,77,75,34,54,38,84,72,28,42,30,50,60,38,24,54,52,23,45,46,54,72,74,34,28,30,43,46,66,87,40,72,63,35,58,57,50,35,52,52,46,48,38,42,77,76,68,65,51,84,84,81,76,100,67,80,87,86,75,86,87,84,78,83,81,76,82,80,83,130

pLDDT: mean 87.23, std 10.63, range [40.75, 96.94]

Radius of gyration: 21.49 Å; Cα contacts (8 Å, |Δi|>4): 249; chains: 1; bounding box: 66×42×50 Å

Secondary structure (DSSP, 8-state):
---HHHHHHHHHHTT--HHHH-S-EEEESSSEEEE-TTT--EEEE-S-HHHHHHHHHHHSTTHHHHHHHHHHHHHHHHHHHIIIIIS-----TTHHHHHHHHHTT--TTSBHHHHHHHH-SSHHHHHHHHGGGGGGT--TTTSBGGGGHHHHIIIII-EEEETT-THHHHHHHHHHHHHTS------S----------------

Mean predicted aligned error: 6.98 Å

InterPro domains:
  IPR036188 FAD/NAD(P)-binding domain superfamily [G3DSA:3.50.50.60] (143-204)
  IPR036188 FAD/NAD(P)-binding domain superfamily [SSF51905] (5-200)

Nearest PDB structures (foldseek):
  4rep-assembly1_A  TM=7.952E-01  e=2.685E-06  Nonlabens dokdonensis DSW-6
  4dgk-assembly1_A  TM=6.186E-01  e=7.744E-07  Pantoea ananatis

Sequence (204 aa):
MLLPGVYREAFAALGARLEDHVAEIVRVDPCYSIFFEEDGDVVRLCGDSKMMEAQLEALEPGSYQNYCRYLDAAQANLDAGLPNFIRGKLSISGFDRFIGNVFGGFFPLENHQAQLRRWFRTDKLRALMSFQDLYVGLSPYDAPAVFSLLQAIELNEGVYYPRGGFHQIAKGLHKICREELGVNFVFRDEAVQVTVQDRAGGGV

Foldseek 3Di:
DFDVVVLQVVQVVLVHGPCVLQVDKAFDAQLDWDADPVVGDIDGQGLDLVSNVVSQCVVPNPLSVLVVVLLQLLVLLLQCCCVCPVVVNNDCGSVVVNVVVVVVQQDQQDQQLVSVVVRDVDVVVSCVQQVCCVVVPDDSRNDGNSSSNVVNRPRVVGDIARPVGPVSSVVSVVCSCCPVVVDDDDPPDDDPDDDDDDPDDDDD